Protein AF-A0A353XQU3-F1 (afdb_monomer_lite)

Structure (mmCIF, N/CA/C/O backbone):
data_AF-A0A353XQU3-F1
#
_entry.id   AF-A0A353XQU3-F1
#
loop_
_atom_site.group_PDB
_atom_site.id
_atom_site.type_symbol
_atom_site.label_atom_id
_atom_site.label_alt_id
_atom_site.label_comp_id
_atom_site.label_asym_id
_atom_site.label_entity_id
_atom_site.label_seq_id
_atom_site.pdbx_PDB_ins_code
_atom_site.Cartn_x
_atom_site.Cartn_y
_atom_site.Cartn_z
_atom_site.occupancy
_atom_site.B_iso_or_equiv
_atom_site.auth_seq_id
_atom_site.auth_comp_id
_atom_site.auth_asym_id
_atom_site.auth_atom_id
_atom_site.pdbx_PDB_model_num
ATOM 1 N N . MET A 1 1 ? 28.623 -12.467 -36.731 1.00 54.91 1 MET A N 1
ATOM 2 C CA . MET A 1 1 ? 27.530 -11.780 -36.018 1.00 54.91 1 MET A CA 1
ATOM 3 C C . MET A 1 1 ? 26.663 -12.858 -35.401 1.00 54.91 1 MET A C 1
ATOM 5 O O . MET A 1 1 ? 26.226 -13.740 -36.135 1.00 54.91 1 MET A O 1
ATOM 9 N N . ASN A 1 2 ? 26.542 -12.890 -34.075 1.00 75.75 2 ASN A N 1
ATOM 10 C CA . ASN A 1 2 ? 25.758 -13.908 -33.385 1.00 75.75 2 ASN A CA 1
ATOM 11 C C . ASN A 1 2 ? 24.267 -13.644 -33.656 1.00 75.75 2 ASN A C 1
ATOM 13 O O . ASN A 1 2 ? 23.799 -12.518 -33.496 1.00 75.75 2 ASN A O 1
ATOM 17 N N . ILE A 1 3 ? 23.521 -14.664 -34.091 1.00 68.44 3 ILE A N 1
ATOM 18 C CA . ILE A 1 3 ? 22.075 -14.548 -34.352 1.00 68.44 3 ILE A CA 1
ATOM 19 C C . ILE A 1 3 ? 21.351 -14.049 -33.098 1.00 68.44 3 ILE A C 1
ATOM 21 O O . ILE A 1 3 ? 20.413 -13.271 -33.215 1.00 68.44 3 ILE A O 1
ATOM 25 N N . LYS A 1 4 ? 21.834 -14.431 -31.909 1.00 65.12 4 LYS A N 1
ATOM 26 C CA . LYS A 1 4 ? 21.296 -13.981 -30.627 1.00 65.12 4 LYS A CA 1
ATOM 27 C C . LYS A 1 4 ? 21.519 -12.481 -30.398 1.00 65.12 4 LYS A C 1
ATOM 29 O O . LYS A 1 4 ? 20.548 -11.770 -30.213 1.00 65.12 4 LYS A O 1
ATOM 34 N N . GLU A 1 5 ? 22.748 -11.986 -30.557 1.00 63.88 5 GLU A N 1
ATOM 35 C CA . GLU A 1 5 ? 23.061 -10.544 -30.447 1.00 63.88 5 GLU A CA 1
ATOM 36 C C . GLU A 1 5 ? 22.276 -9.700 -31.458 1.00 63.88 5 GLU A C 1
ATOM 38 O O . GLU A 1 5 ? 21.848 -8.592 -31.159 1.00 63.88 5 GLU A O 1
ATOM 43 N N . THR A 1 6 ? 22.058 -10.238 -32.661 1.00 65.75 6 THR A N 1
ATOM 44 C CA . THR A 1 6 ? 21.275 -9.559 -33.703 1.00 65.75 6 THR A CA 1
ATOM 45 C C . THR A 1 6 ? 19.791 -9.502 -33.336 1.00 65.75 6 THR A C 1
ATOM 47 O O . THR A 1 6 ? 19.130 -8.510 -33.616 1.00 65.75 6 THR A O 1
ATOM 50 N N . LEU A 1 7 ? 19.262 -10.562 -32.718 1.00 63.44 7 LEU A N 1
ATOM 51 C CA . LEU A 1 7 ? 17.871 -10.643 -32.277 1.00 63.44 7 LEU A CA 1
ATOM 52 C C . LEU A 1 7 ? 17.615 -9.769 -31.042 1.00 63.44 7 LEU A C 1
ATOM 54 O O . LEU A 1 7 ? 16.582 -9.112 -30.983 1.00 63.44 7 LEU A O 1
ATOM 58 N N . ASP A 1 8 ? 18.551 -9.753 -30.094 1.00 64.69 8 ASP A N 1
ATOM 59 C CA . ASP A 1 8 ? 18.484 -8.951 -28.869 1.00 64.69 8 ASP A CA 1
ATOM 60 C C . ASP A 1 8 ? 18.564 -7.454 -29.228 1.00 64.69 8 ASP A C 1
ATOM 62 O O . ASP A 1 8 ? 17.654 -6.697 -28.907 1.00 64.69 8 ASP A O 1
ATOM 66 N N . SER A 1 9 ? 19.518 -7.055 -30.081 1.00 61.91 9 SER A N 1
ATOM 67 C CA . SER A 1 9 ? 19.598 -5.681 -30.611 1.00 61.91 9 SER A CA 1
ATOM 68 C C . SER A 1 9 ? 18.347 -5.264 -31.404 1.00 61.91 9 SER A C 1
ATOM 70 O O . SER A 1 9 ? 17.939 -4.103 -31.377 1.00 61.91 9 SER A O 1
ATOM 72 N N . PHE A 1 10 ? 17.693 -6.203 -32.097 1.00 62.28 10 PHE A N 1
ATOM 73 C CA . PHE A 1 10 ? 16.445 -5.933 -32.816 1.00 62.28 10 PHE A CA 1
ATOM 74 C C . PHE A 1 10 ? 15.238 -5.785 -31.875 1.00 62.28 10 PHE A C 1
ATOM 76 O O . PHE A 1 10 ? 14.353 -4.977 -32.145 1.00 62.28 10 PHE A O 1
ATOM 83 N N . LYS A 1 11 ? 15.189 -6.534 -30.766 1.00 61.00 11 LYS A N 1
ATOM 84 C CA . LYS A 1 11 ? 14.155 -6.393 -29.726 1.00 61.00 11 LYS A CA 1
ATOM 85 C C . LYS A 1 11 ? 14.302 -5.095 -28.945 1.00 61.00 11 LYS A C 1
ATOM 87 O O . LYS A 1 11 ? 13.297 -4.429 -28.701 1.00 61.00 11 LYS A O 1
ATOM 92 N N . GLU A 1 12 ? 15.536 -4.731 -28.617 1.00 59.62 12 GLU A N 1
ATOM 93 C CA . GLU A 1 12 ? 15.890 -3.459 -27.991 1.00 59.62 12 GLU A CA 1
ATOM 94 C C . GLU A 1 12 ? 15.450 -2.286 -28.883 1.00 59.62 12 GLU A C 1
ATOM 96 O O . GLU A 1 12 ? 14.684 -1.426 -28.451 1.00 59.62 12 GLU A O 1
ATOM 101 N N . ALA A 1 13 ? 15.790 -2.323 -30.179 1.00 59.66 13 ALA A N 1
ATOM 102 C CA . ALA A 1 13 ? 15.382 -1.307 -31.154 1.00 59.66 13 ALA A CA 1
ATOM 103 C C . ALA A 1 13 ? 13.856 -1.204 -31.366 1.00 59.66 13 ALA A C 1
ATOM 105 O O . ALA A 1 13 ? 13.363 -0.167 -31.811 1.00 59.66 13 ALA A O 1
ATOM 106 N N . LEU A 1 14 ? 13.104 -2.268 -31.067 1.00 64.25 14 LEU A N 1
ATOM 107 C CA . LEU A 1 14 ? 11.641 -2.303 -31.156 1.00 64.25 14 LEU A CA 1
ATOM 108 C C . LEU A 1 14 ? 10.935 -2.002 -29.820 1.00 64.25 14 LEU A C 1
ATOM 110 O O . LEU A 1 14 ? 9.704 -1.979 -29.785 1.00 64.25 14 LEU A O 1
ATOM 114 N N . GLY A 1 15 ? 11.683 -1.750 -28.739 1.00 64.62 15 GLY A N 1
ATOM 115 C CA . GLY A 1 15 ? 11.126 -1.394 -27.432 1.00 64.62 15 GLY A CA 1
ATOM 116 C C . GLY A 1 15 ? 10.407 -2.550 -26.734 1.00 64.62 15 GLY A C 1
ATOM 117 O O . GLY A 1 15 ? 9.370 -2.329 -26.104 1.00 64.62 15 GLY A O 1
ATOM 118 N N . PHE A 1 16 ? 10.918 -3.777 -26.884 1.00 76.56 16 PHE A N 1
ATOM 119 C CA . PHE A 1 16 ? 10.411 -4.982 -26.209 1.00 76.56 16 PHE A CA 1
ATOM 120 C C . PHE A 1 16 ? 11.201 -5.368 -24.953 1.00 76.56 16 PHE A C 1
ATOM 122 O O . PHE A 1 16 ? 10.852 -6.349 -24.300 1.00 76.56 16 PHE A O 1
ATOM 129 N N . GLU A 1 17 ? 12.256 -4.628 -24.617 1.00 82.94 17 GLU A N 1
ATOM 130 C CA . GLU A 1 17 ? 13.057 -4.855 -23.412 1.00 82.94 17 GLU A CA 1
ATOM 131 C C . GLU A 1 17 ? 12.780 -3.783 -22.356 1.00 82.94 17 GLU A C 1
ATOM 133 O O . GLU A 1 17 ? 12.430 -2.646 -22.687 1.00 82.94 17 GLU A O 1
ATOM 138 N N . ALA A 1 18 ? 12.921 -4.165 -21.084 1.00 86.50 18 ALA A N 1
ATOM 139 C CA . ALA A 1 18 ? 12.856 -3.228 -19.970 1.00 86.50 18 ALA A CA 1
ATOM 140 C C . ALA A 1 18 ? 13.903 -2.119 -20.159 1.00 86.50 18 ALA A C 1
ATOM 142 O O . ALA A 1 18 ? 15.026 -2.379 -20.592 1.00 86.50 18 ALA A O 1
ATOM 143 N N . GLN A 1 19 ? 13.524 -0.888 -19.839 1.00 90.94 19 GLN A N 1
ATOM 144 C CA . GLN A 1 19 ? 14.319 0.302 -20.118 1.00 90.94 19 GLN A CA 1
ATOM 145 C C . GLN A 1 19 ? 15.187 0.625 -18.906 1.00 90.94 19 GLN A C 1
ATOM 147 O O . GLN A 1 19 ? 14.654 0.845 -17.821 1.00 90.94 19 GLN A O 1
ATOM 152 N N . GLU A 1 20 ? 16.503 0.669 -19.089 1.00 92.31 20 GLU A N 1
ATOM 153 C CA . GLU A 1 20 ? 17.428 1.165 -18.068 1.00 92.31 20 GLU A CA 1
ATOM 154 C C . GLU A 1 20 ? 17.335 2.697 -17.977 1.00 92.31 20 GLU A C 1
ATOM 156 O O . GLU A 1 20 ? 17.363 3.395 -18.994 1.00 92.31 20 GLU A O 1
ATOM 161 N N . THR A 1 21 ? 17.194 3.221 -16.763 1.00 90.56 21 THR A N 1
ATOM 162 C CA . THR A 1 21 ? 17.203 4.655 -16.462 1.00 90.56 21 THR A CA 1
ATOM 163 C C . THR A 1 21 ? 18.633 5.149 -16.229 1.00 90.56 21 THR A C 1
ATOM 165 O O . THR A 1 21 ? 19.568 4.360 -16.083 1.00 90.56 21 THR A O 1
ATOM 168 N N . GLU A 1 22 ? 18.823 6.470 -16.146 1.00 85.69 22 GLU A N 1
ATOM 169 C CA . GLU A 1 22 ? 20.135 7.073 -15.855 1.00 85.69 22 GLU A CA 1
ATOM 170 C C . GLU A 1 22 ? 20.733 6.603 -14.514 1.00 85.69 22 GLU A C 1
ATOM 172 O O . GLU A 1 22 ? 21.954 6.544 -14.369 1.00 85.69 22 GLU A O 1
ATOM 177 N N . ASP A 1 23 ? 19.880 6.199 -13.567 1.00 86.88 23 ASP A N 1
ATOM 178 C CA . ASP A 1 23 ? 20.264 5.721 -12.236 1.00 86.88 23 ASP A CA 1
ATOM 179 C C . ASP A 1 23 ? 20.583 4.210 -12.193 1.00 86.88 23 ASP A C 1
ATOM 181 O O . ASP A 1 23 ? 20.844 3.653 -11.122 1.00 86.88 23 ASP A O 1
ATOM 185 N N . GLY A 1 24 ? 20.565 3.521 -13.342 1.00 91.19 24 GLY A N 1
ATOM 186 C CA . GLY A 1 24 ? 20.853 2.083 -13.437 1.00 91.19 24 GLY A CA 1
ATOM 187 C C . GLY A 1 24 ? 19.754 1.188 -12.851 1.00 91.19 24 GLY A C 1
ATOM 188 O O . GLY A 1 24 ? 20.009 0.036 -12.485 1.00 91.19 24 GLY A O 1
ATOM 189 N N . VAL A 1 25 ? 18.535 1.719 -12.727 1.00 95.06 25 VAL A N 1
ATOM 190 C CA . VAL A 1 25 ? 17.318 0.954 -12.423 1.00 95.06 25 VAL A CA 1
ATOM 191 C C . VAL A 1 25 ? 16.508 0.765 -13.700 1.00 95.06 25 VAL A C 1
ATOM 193 O O . VAL A 1 25 ? 16.768 1.414 -14.706 1.00 95.06 25 VAL A O 1
ATOM 196 N N . TYR A 1 26 ? 15.553 -0.155 -13.696 1.00 96.25 26 TYR A N 1
ATOM 197 C CA . TYR A 1 26 ? 14.834 -0.555 -14.897 1.00 96.25 26 TYR A CA 1
ATOM 198 C C . TYR A 1 26 ? 13.335 -0.353 -14.726 1.00 96.25 26 TYR A C 1
ATOM 200 O O . TYR A 1 26 ? 12.760 -0.840 -13.757 1.00 96.25 26 TYR A O 1
ATOM 208 N N . ILE A 1 27 ? 12.702 0.283 -15.707 1.00 95.19 27 ILE A N 1
ATOM 209 C CA . ILE A 1 27 ? 11.242 0.380 -15.833 1.00 95.19 27 ILE A CA 1
ATOM 210 C C . ILE A 1 27 ? 10.744 -0.554 -16.949 1.00 95.19 27 ILE A C 1
ATOM 212 O O . ILE A 1 27 ? 11.539 -0.971 -17.802 1.00 95.19 27 ILE A O 1
ATOM 216 N N . PRO A 1 28 ? 9.439 -0.872 -17.011 1.00 95.06 28 PRO A N 1
ATOM 217 C CA . PRO A 1 28 ? 8.902 -1.713 -18.074 1.00 95.06 28 PRO A CA 1
ATOM 218 C C . PRO A 1 28 ? 9.141 -1.137 -19.476 1.00 95.06 28 PRO A C 1
ATOM 220 O O . PRO A 1 28 ? 9.222 0.076 -19.685 1.00 95.06 28 PRO A O 1
ATOM 223 N N . ALA A 1 29 ? 9.200 -2.014 -20.473 1.00 92.62 29 ALA A N 1
ATOM 224 C CA . ALA A 1 29 ? 9.244 -1.660 -21.884 1.00 92.62 29 ALA A CA 1
ATOM 225 C C . ALA A 1 29 ? 8.007 -0.837 -22.287 1.00 92.62 29 ALA A C 1
ATOM 227 O O . ALA A 1 29 ? 6.893 -1.144 -21.862 1.00 92.62 29 ALA A O 1
ATOM 228 N N . GLN A 1 30 ? 8.146 0.146 -23.186 1.00 85.62 30 GLN A N 1
ATOM 229 C CA . GLN A 1 30 ? 6.996 0.948 -23.647 1.00 85.62 30 GLN A CA 1
ATOM 230 C C . GLN A 1 30 ? 5.859 0.094 -24.231 1.00 85.62 30 GLN A C 1
ATOM 232 O O . GLN A 1 30 ? 4.682 0.435 -24.110 1.00 85.62 30 GLN A O 1
ATOM 237 N N . THR A 1 31 ? 6.199 -1.018 -24.884 1.00 85.44 31 THR A N 1
ATOM 238 C CA . THR A 1 31 ? 5.212 -1.961 -25.426 1.00 85.44 31 THR A CA 1
ATOM 239 C C . THR A 1 31 ? 4.447 -2.697 -24.325 1.00 85.44 31 THR A C 1
ATOM 241 O O . THR A 1 31 ? 3.240 -2.889 -24.464 1.00 85.44 31 THR A O 1
ATOM 244 N N . ALA A 1 32 ? 5.113 -3.042 -23.220 1.00 87.50 32 ALA A N 1
ATOM 245 C CA . ALA A 1 32 ? 4.484 -3.621 -22.039 1.00 87.50 32 ALA A CA 1
ATOM 246 C C . ALA A 1 32 ? 3.592 -2.597 -21.322 1.00 87.50 32 ALA A C 1
ATOM 248 O O . ALA A 1 32 ? 2.458 -2.920 -20.973 1.00 87.50 32 ALA A O 1
ATOM 249 N N . LEU A 1 33 ? 4.057 -1.349 -21.185 1.00 86.69 33 LEU A N 1
ATOM 250 C CA . LEU A 1 33 ? 3.291 -0.262 -20.562 1.00 86.69 33 LEU A CA 1
ATOM 251 C C . LEU A 1 33 ? 1.957 -0.015 -21.269 1.00 86.69 33 LEU A C 1
ATOM 253 O O . LEU A 1 33 ? 0.930 0.062 -20.611 1.00 86.69 33 LEU A O 1
ATOM 257 N N . LYS A 1 34 ? 1.928 -0.007 -22.607 1.00 82.19 34 LYS A N 1
ATOM 258 C CA . LYS A 1 34 ? 0.673 0.167 -23.367 1.00 82.19 34 LYS A CA 1
ATOM 259 C C . LYS A 1 34 ? -0.399 -0.885 -23.067 1.00 82.19 34 LYS A C 1
ATOM 261 O O . LYS A 1 34 ? -1.569 -0.640 -23.346 1.00 82.19 34 LYS A O 1
ATOM 266 N N . LEU A 1 35 ? -0.004 -2.058 -22.574 1.00 79.75 35 LEU A N 1
ATOM 267 C CA . LEU A 1 35 ? -0.920 -3.142 -22.220 1.00 79.75 35 LEU A CA 1
ATOM 268 C C . LEU A 1 35 ? -1.243 -3.159 -20.724 1.00 79.75 35 LEU A C 1
ATOM 270 O O . LEU A 1 35 ? -2.380 -3.444 -20.360 1.00 79.75 35 LEU A O 1
ATOM 274 N N . ALA A 1 36 ? -0.251 -2.884 -19.877 1.00 81.88 36 ALA A N 1
ATOM 275 C CA . ALA A 1 36 ? -0.360 -3.023 -18.427 1.00 81.88 36 ALA A CA 1
ATOM 276 C C . ALA A 1 36 ? -0.784 -1.729 -17.708 1.00 81.88 36 ALA A C 1
ATOM 278 O O . ALA A 1 36 ? -1.366 -1.803 -16.634 1.00 81.88 36 ALA A O 1
ATOM 279 N N . ALA A 1 37 ? -0.525 -0.564 -18.303 1.00 86.06 37 ALA A N 1
ATOM 280 C CA . ALA A 1 37 ? -0.751 0.755 -17.722 1.00 86.06 37 ALA A CA 1
ATOM 281 C C . ALA A 1 37 ? -1.480 1.676 -18.722 1.00 86.06 37 ALA A C 1
ATOM 283 O O . ALA A 1 37 ? -0.858 2.522 -19.369 1.00 86.06 37 ALA A O 1
ATOM 284 N N . PRO A 1 38 ? -2.798 1.492 -18.924 1.00 86.94 38 PRO A N 1
ATOM 285 C CA . PRO A 1 38 ? -3.573 2.370 -19.792 1.00 86.94 38 PRO A CA 1
ATOM 286 C C . PRO A 1 38 ? -3.658 3.795 -19.220 1.00 86.94 38 PRO A C 1
ATOM 288 O O . PRO A 1 38 ? -3.791 3.986 -18.015 1.00 86.94 38 PRO A O 1
ATOM 291 N N . GLU A 1 39 ? -3.682 4.800 -20.100 1.00 90.56 39 GLU A N 1
ATOM 292 C CA . GLU A 1 39 ? -3.756 6.227 -19.720 1.00 90.56 39 GLU A CA 1
ATOM 293 C C . GLU A 1 39 ? -5.068 6.624 -19.017 1.00 90.56 39 GLU A C 1
ATOM 295 O O . GLU A 1 39 ? -5.153 7.696 -18.419 1.00 90.56 39 GLU A O 1
ATOM 300 N N . LYS A 1 40 ? -6.094 5.764 -19.086 1.00 93.75 40 LYS A N 1
ATOM 301 C CA . LYS A 1 40 ? -7.375 5.911 -18.387 1.00 93.75 40 LYS A CA 1
ATOM 302 C C . LYS A 1 40 ? -7.759 4.622 -17.691 1.00 93.75 40 LYS A C 1
ATOM 304 O O . LYS A 1 40 ? -7.564 3.536 -18.241 1.00 93.75 40 LYS A O 1
ATOM 309 N N . THR A 1 41 ? -8.368 4.754 -16.520 1.00 95.81 41 THR A N 1
ATOM 310 C CA . THR A 1 41 ? -8.934 3.611 -15.811 1.00 95.81 41 THR A CA 1
ATOM 311 C C . THR A 1 41 ? -10.324 3.268 -16.346 1.00 95.81 41 THR A C 1
ATOM 313 O O . THR A 1 41 ? -10.914 3.990 -17.153 1.00 95.81 41 THR A O 1
ATOM 316 N N . ASN A 1 42 ? -10.858 2.138 -15.892 1.00 94.44 42 ASN A N 1
ATOM 317 C CA . ASN A 1 42 ? -12.257 1.765 -16.073 1.00 94.44 42 ASN A CA 1
ATOM 318 C C . ASN A 1 42 ? -13.133 2.193 -14.883 1.00 94.44 42 ASN A C 1
ATOM 320 O O . ASN A 1 42 ? -14.201 1.610 -14.697 1.00 94.44 42 ASN A O 1
ATOM 324 N N . TYR A 1 43 ? -12.685 3.159 -14.073 1.00 96.56 43 TYR A N 1
ATOM 325 C CA . TYR A 1 43 ? -13.488 3.716 -12.991 1.00 96.56 43 TYR A CA 1
ATOM 326 C C . TYR A 1 43 ? -14.798 4.275 -13.558 1.00 96.56 43 TYR A C 1
ATOM 328 O O . TYR A 1 43 ? -14.805 5.123 -14.450 1.00 96.56 43 TYR A O 1
ATOM 336 N N . ASP A 1 44 ? -15.913 3.757 -13.058 1.00 94.12 44 ASP A N 1
ATOM 337 C CA . ASP A 1 44 ? -17.250 4.006 -13.598 1.00 94.12 44 ASP A CA 1
ATOM 338 C C . ASP A 1 44 ? -17.983 5.157 -12.899 1.00 94.12 44 ASP A C 1
ATOM 340 O O . ASP A 1 44 ? -19.139 5.439 -13.208 1.00 94.12 44 ASP A O 1
ATOM 344 N N . ASP A 1 45 ? -17.300 5.820 -11.966 1.00 93.44 45 ASP A N 1
ATOM 345 C CA . ASP A 1 45 ? -17.858 6.854 -11.107 1.00 93.44 45 ASP A CA 1
ATOM 346 C C . ASP A 1 45 ? -19.118 6.400 -10.355 1.00 93.44 45 ASP A C 1
ATOM 348 O O . ASP A 1 45 ? -20.039 7.189 -10.154 1.00 93.44 45 ASP A O 1
ATOM 352 N N . THR A 1 46 ? -19.146 5.138 -9.900 1.00 93.44 46 THR A N 1
ATOM 353 C CA . THR A 1 46 ? -20.243 4.569 -9.101 1.00 93.44 46 THR A CA 1
ATOM 354 C C . THR A 1 46 ? -20.711 5.526 -8.002 1.00 93.44 46 THR A C 1
ATOM 356 O O . THR A 1 46 ? -19.910 6.039 -7.214 1.00 93.44 46 THR A O 1
ATOM 359 N N . ASP A 1 47 ? -22.024 5.732 -7.924 1.00 94.25 47 ASP A N 1
ATOM 360 C CA . ASP A 1 47 ? -22.682 6.421 -6.819 1.00 94.25 47 ASP A CA 1
ATOM 361 C C . ASP A 1 47 ? -23.232 5.405 -5.815 1.00 94.25 47 ASP A C 1
ATOM 363 O O . ASP A 1 47 ? -23.844 4.401 -6.181 1.00 94.25 47 ASP A O 1
ATOM 367 N N . TYR A 1 48 ? -23.039 5.687 -4.530 1.00 96.06 48 TYR A N 1
ATOM 368 C CA . TYR A 1 48 ? -23.578 4.878 -3.444 1.00 96.06 48 TYR A CA 1
ATOM 369 C C . TYR A 1 48 ? -24.833 5.561 -2.901 1.00 96.06 48 TYR A C 1
ATOM 371 O O . TYR A 1 48 ? -24.745 6.659 -2.362 1.00 96.06 48 TYR A O 1
ATOM 379 N N . GLU A 1 49 ? -26.004 4.926 -3.037 1.00 96.06 49 GLU A N 1
ATOM 380 C CA . GLU A 1 49 ? -27.294 5.512 -2.617 1.00 96.06 49 GLU A CA 1
ATOM 381 C C . GLU A 1 49 ? -27.337 5.844 -1.118 1.00 96.06 49 GLU A C 1
ATOM 383 O O . GLU A 1 49 ? -27.956 6.824 -0.702 1.00 96.06 49 GLU A O 1
ATOM 388 N N . THR A 1 50 ? -26.657 5.034 -0.305 1.00 96.50 50 THR A N 1
ATOM 389 C CA . THR A 1 50 ? -26.562 5.200 1.148 1.00 96.50 50 THR A CA 1
ATOM 390 C C . THR A 1 50 ? -25.099 5.145 1.595 1.00 96.50 50 THR A C 1
ATOM 392 O O . THR A 1 50 ? -24.659 4.106 2.099 1.00 96.50 50 THR A O 1
ATOM 395 N N . PRO A 1 51 ? -24.316 6.225 1.407 1.00 97.50 51 PRO A N 1
ATOM 396 C CA . PRO A 1 51 ? -22.942 6.280 1.888 1.00 97.50 51 PRO A CA 1
ATOM 397 C C . PRO A 1 51 ? -22.906 6.161 3.411 1.00 97.50 51 PRO A C 1
ATOM 399 O O . PRO A 1 51 ? -23.799 6.660 4.105 1.00 97.50 51 PRO A O 1
ATOM 402 N N . TYR A 1 52 ? -21.860 5.536 3.935 1.00 98.06 52 TYR A N 1
ATOM 403 C CA . TYR A 1 52 ? -21.600 5.456 5.363 1.00 98.06 52 TYR A CA 1
ATOM 404 C C . TYR A 1 52 ? -21.517 6.861 5.981 1.00 98.06 52 TYR A C 1
ATOM 406 O O . TYR A 1 52 ? -20.940 7.775 5.400 1.00 98.06 52 TYR A O 1
ATOM 414 N N . GLN A 1 53 ? -22.150 7.038 7.144 1.00 97.75 53 GLN A N 1
ATOM 415 C CA . GLN A 1 53 ? -22.232 8.323 7.860 1.00 97.75 53 GLN A CA 1
ATOM 416 C C . GLN A 1 53 ? -21.559 8.278 9.240 1.00 97.75 53 GLN A C 1
ATOM 418 O O . GLN A 1 53 ? -21.718 9.210 10.026 1.00 97.75 53 GLN A O 1
ATOM 423 N N . GLY A 1 54 ? -20.893 7.171 9.581 1.00 97.44 54 GLY A N 1
ATOM 424 C CA . GLY A 1 54 ? -20.144 7.078 10.831 1.00 97.44 54 GLY A CA 1
ATOM 425 C C . GLY A 1 54 ? -18.733 7.644 10.693 1.00 97.44 54 GLY A C 1
ATOM 426 O O . GLY A 1 54 ? -18.417 8.350 9.739 1.00 97.44 54 GLY A O 1
ATOM 427 N N . ASP A 1 55 ? -17.889 7.333 11.666 1.00 96.88 55 ASP A N 1
ATOM 428 C CA . ASP A 1 55 ? -16.545 7.891 11.834 1.00 96.88 55 ASP A CA 1
ATOM 429 C C . ASP A 1 55 ? -15.414 6.902 11.524 1.00 96.88 55 ASP A C 1
ATOM 431 O O . ASP A 1 55 ? -14.248 7.304 11.490 1.00 96.88 55 ASP A O 1
ATOM 435 N N . LYS A 1 56 ? -15.743 5.636 11.236 1.00 98.38 56 LYS A N 1
ATOM 436 C CA . LYS A 1 56 ? -14.746 4.640 10.844 1.00 98.38 56 LYS A CA 1
ATOM 437 C C . LYS A 1 56 ? -14.053 4.984 9.525 1.00 98.38 56 LYS A C 1
ATOM 439 O O . LYS A 1 56 ? -14.662 5.474 8.574 1.00 98.38 56 LYS A O 1
ATOM 444 N N . LYS A 1 57 ? -12.774 4.633 9.456 1.00 98.69 57 LYS A N 1
ATOM 445 C CA . LYS A 1 57 ? -11.859 4.867 8.337 1.00 98.69 57 LYS A CA 1
ATOM 446 C C . LYS A 1 57 ? -11.318 3.567 7.755 1.00 98.69 57 LYS A C 1
ATOM 448 O O . LYS A 1 57 ? -11.515 2.481 8.304 1.00 98.69 57 LYS A O 1
ATOM 453 N N . ILE A 1 58 ? -10.574 3.696 6.663 1.00 98.88 58 ILE A N 1
ATOM 454 C CA . ILE A 1 58 ? -9.759 2.622 6.094 1.00 98.88 58 ILE A CA 1
ATOM 455 C C . ILE A 1 58 ? -8.284 2.923 6.345 1.00 98.88 58 ILE A C 1
ATOM 457 O O . ILE A 1 58 ? -7.814 4.036 6.103 1.00 98.88 58 ILE A O 1
ATOM 461 N N . LEU A 1 59 ? -7.562 1.916 6.827 1.00 98.81 59 LEU A N 1
ATOM 462 C CA . LEU A 1 59 ? -6.119 1.948 7.017 1.00 98.81 59 LEU A CA 1
ATOM 463 C C . LEU A 1 59 ? -5.454 1.382 5.759 1.00 98.81 59 LEU A C 1
ATOM 465 O O . LEU A 1 59 ? -5.476 0.174 5.541 1.00 98.81 59 LEU A O 1
ATOM 469 N N . MET A 1 60 ? -4.884 2.238 4.912 1.00 98.94 60 MET A N 1
ATOM 470 C CA . MET A 1 60 ? -4.175 1.803 3.708 1.00 98.94 60 MET A CA 1
ATOM 471 C C . MET A 1 60 ? -2.686 1.599 4.004 1.00 98.94 60 MET A C 1
ATOM 473 O O . MET A 1 60 ? -1.988 2.563 4.308 1.00 98.94 60 MET A O 1
ATOM 477 N N . VAL A 1 61 ? -2.198 0.362 3.898 1.00 98.94 61 VAL A N 1
ATOM 478 C CA . VAL A 1 61 ? -0.784 0.002 4.079 1.00 98.94 61 VAL A CA 1
ATOM 479 C C . VAL A 1 61 ? -0.082 0.003 2.731 1.00 98.94 61 VAL A C 1
ATOM 481 O O . VAL A 1 61 ? -0.367 -0.833 1.884 1.00 98.94 61 VAL A O 1
ATOM 484 N N . CYS A 1 62 ? 0.869 0.907 2.554 1.00 98.88 62 CYS A N 1
ATOM 485 C CA . CYS A 1 62 ? 1.645 1.054 1.333 1.00 98.88 62 CYS A CA 1
ATOM 486 C C . CYS A 1 62 ? 3.101 0.627 1.543 1.00 98.88 62 CYS A C 1
ATOM 488 O O . CYS A 1 62 ? 3.641 0.704 2.649 1.00 98.88 62 CYS A O 1
ATOM 490 N N . THR A 1 63 ? 3.782 0.271 0.453 1.00 98.56 63 THR A N 1
ATOM 491 C CA . THR A 1 63 ? 5.248 0.185 0.478 1.00 98.56 63 THR A CA 1
ATOM 492 C C . THR A 1 63 ? 5.912 1.569 0.487 1.00 98.56 63 THR A C 1
ATOM 494 O O . THR A 1 63 ? 5.420 2.525 -0.125 1.00 98.56 63 THR A O 1
ATOM 497 N N . GLN A 1 64 ? 7.055 1.649 1.163 1.00 98.44 64 GLN A N 1
ATOM 498 C CA . GLN A 1 64 ? 8.006 2.769 1.138 1.00 98.44 64 GLN A CA 1
ATOM 499 C C . GLN A 1 64 ? 9.303 2.412 0.387 1.00 98.44 64 GLN A C 1
ATOM 501 O O . GLN A 1 64 ? 10.227 3.223 0.320 1.00 98.44 64 GLN A O 1
ATOM 506 N N . GLU A 1 65 ? 9.366 1.209 -0.187 1.00 97.75 65 GLU A N 1
ATOM 507 C CA . GLU A 1 65 ? 10.505 0.681 -0.934 1.00 97.75 65 GLU A CA 1
ATOM 508 C C . GLU A 1 65 ? 10.208 0.682 -2.439 1.00 97.75 65 GLU A C 1
ATOM 510 O O . GLU A 1 65 ? 9.074 0.451 -2.862 1.00 97.75 65 GLU A O 1
ATOM 515 N N . GLN A 1 66 ? 11.233 0.951 -3.251 1.00 94.19 66 GLN A N 1
ATOM 516 C CA . GLN A 1 66 ? 11.073 1.197 -4.692 1.00 94.19 66 GLN A CA 1
ATOM 517 C C . GLN A 1 66 ? 11.855 0.214 -5.574 1.00 94.19 66 GLN A C 1
ATOM 519 O O . GLN A 1 66 ? 11.429 -0.092 -6.679 1.00 94.19 66 GLN A O 1
ATOM 524 N N . TYR A 1 67 ? 13.001 -0.300 -5.118 1.00 96.88 67 TYR A N 1
ATOM 525 C CA . TYR A 1 67 ? 13.937 -1.011 -5.995 1.00 96.88 67 TYR A CA 1
ATOM 526 C C . TYR A 1 67 ? 14.004 -2.507 -5.696 1.00 96.88 67 TYR A C 1
ATOM 528 O O . TYR A 1 67 ? 14.702 -2.943 -4.779 1.00 96.88 67 TYR A O 1
ATOM 536 N N . MET A 1 68 ? 13.332 -3.308 -6.520 1.00 97.12 68 MET A N 1
ATOM 537 C CA . MET A 1 68 ? 13.355 -4.765 -6.411 1.00 97.12 68 MET A CA 1
ATOM 538 C C . MET A 1 68 ? 14.562 -5.345 -7.142 1.00 97.12 68 MET A C 1
ATOM 540 O O . MET A 1 68 ? 14.702 -5.192 -8.352 1.00 97.12 68 MET A O 1
ATOM 544 N N . THR A 1 69 ? 15.446 -6.030 -6.417 1.00 96.75 69 THR A N 1
ATOM 545 C CA . THR A 1 69 ? 16.595 -6.707 -7.036 1.00 96.75 69 THR A CA 1
ATOM 546 C C . THR A 1 69 ? 16.155 -8.050 -7.616 1.00 96.75 69 THR A C 1
ATOM 548 O O . THR A 1 69 ? 15.729 -8.935 -6.877 1.00 96.75 69 THR A O 1
ATOM 551 N N . MET A 1 70 ? 16.275 -8.198 -8.933 1.00 95.75 70 MET A N 1
ATOM 552 C CA . MET A 1 70 ? 15.975 -9.427 -9.666 1.00 95.75 70 MET A CA 1
ATOM 553 C C . MET A 1 70 ? 17.090 -10.468 -9.491 1.00 95.75 70 MET A C 1
ATOM 555 O O . MET A 1 70 ? 18.216 -10.136 -9.118 1.00 95.75 70 MET A O 1
ATOM 559 N N . GLU A 1 71 ? 16.820 -11.731 -9.838 1.00 93.81 71 GLU A N 1
ATOM 560 C CA . GLU A 1 71 ? 17.798 -12.833 -9.734 1.00 93.81 71 GLU A CA 1
ATOM 561 C C . GLU A 1 71 ? 19.091 -12.564 -10.528 1.00 93.81 71 GLU A C 1
ATOM 563 O O . GLU A 1 71 ? 20.184 -12.951 -10.118 1.00 93.81 71 GLU A O 1
ATOM 568 N N . ASN A 1 72 ? 18.987 -11.842 -11.645 1.00 94.06 72 ASN A N 1
ATOM 569 C CA . ASN A 1 72 ? 20.125 -11.455 -12.479 1.00 94.06 72 ASN A CA 1
ATOM 570 C C . ASN A 1 72 ? 20.908 -10.226 -11.957 1.00 94.06 72 ASN A C 1
ATOM 572 O O . ASN A 1 72 ? 21.851 -9.786 -12.614 1.00 94.06 72 ASN A O 1
ATOM 576 N N . GLY A 1 73 ? 20.516 -9.660 -10.810 1.00 95.88 73 GLY A N 1
ATOM 577 C CA . GLY A 1 73 ? 21.139 -8.495 -10.180 1.00 95.88 73 GLY A CA 1
ATOM 578 C C . GLY A 1 73 ? 20.650 -7.129 -10.675 1.00 95.88 73 GLY A C 1
ATOM 579 O O . GLY A 1 73 ? 21.041 -6.115 -10.093 1.00 95.88 73 GLY A O 1
ATOM 580 N N . LYS A 1 74 ? 19.798 -7.064 -11.707 1.00 96.12 74 LYS A N 1
ATOM 581 C CA . LYS A 1 74 ? 19.154 -5.813 -12.139 1.00 96.12 74 LYS A CA 1
ATOM 582 C C . LYS A 1 74 ? 18.140 -5.348 -11.098 1.00 96.12 74 LYS A C 1
ATOM 584 O O . LYS A 1 74 ? 17.561 -6.158 -10.379 1.00 96.12 74 LYS A O 1
ATOM 589 N N . LYS A 1 75 ? 17.905 -4.038 -11.033 1.00 97.25 75 LYS A N 1
ATOM 590 C CA . LYS A 1 75 ? 16.931 -3.434 -10.118 1.00 97.25 75 LYS A CA 1
ATOM 591 C C . LYS A 1 75 ? 15.707 -2.967 -10.885 1.00 97.25 75 LYS A C 1
ATOM 593 O O . LYS A 1 75 ? 15.832 -2.092 -11.733 1.00 97.25 75 LYS A O 1
ATOM 598 N N . PHE A 1 76 ? 14.551 -3.537 -10.588 1.00 97.81 76 PHE A N 1
ATOM 599 C CA . PHE A 1 76 ? 13.265 -3.078 -11.092 1.00 97.81 76 PHE A CA 1
ATOM 600 C C . PHE A 1 76 ? 12.775 -1.881 -10.268 1.00 97.81 76 PHE A C 1
ATOM 602 O O . PHE A 1 76 ? 12.721 -1.964 -9.040 1.00 97.81 76 PHE A O 1
ATOM 609 N N . ASP A 1 77 ? 12.466 -0.776 -10.944 1.00 97.62 77 ASP A N 1
ATOM 610 C CA . ASP A 1 77 ? 11.877 0.436 -10.373 1.00 97.62 77 ASP A CA 1
ATOM 611 C C . ASP A 1 77 ? 10.359 0.250 -10.247 1.00 97.62 77 ASP A C 1
ATOM 613 O O . ASP A 1 77 ? 9.614 0.369 -11.222 1.00 97.62 77 ASP A O 1
ATOM 617 N N . THR A 1 78 ? 9.923 -0.118 -9.046 1.00 98.00 78 THR A N 1
ATOM 618 C CA . THR A 1 78 ? 8.543 -0.470 -8.698 1.00 98.00 78 THR A CA 1
ATOM 619 C C . THR A 1 78 ? 8.024 0.409 -7.551 1.00 98.00 78 THR A C 1
ATOM 621 O O . THR A 1 78 ? 8.514 1.502 -7.302 1.00 98.00 78 THR A O 1
ATOM 624 N N . GLY A 1 79 ? 6.984 -0.031 -6.859 1.00 98.50 79 GLY A N 1
ATOM 625 C CA . GLY A 1 79 ? 6.300 0.665 -5.788 1.00 98.50 79 GLY A CA 1
ATOM 626 C C . GLY A 1 79 ? 4.903 0.082 -5.643 1.00 98.50 79 GLY A C 1
ATOM 627 O O . GLY A 1 79 ? 4.652 -1.069 -5.999 1.00 98.50 79 GLY A O 1
ATOM 628 N N . ASN A 1 80 ? 3.987 0.896 -5.138 1.00 98.75 80 ASN A N 1
ATOM 629 C CA . ASN A 1 80 ? 2.565 0.598 -5.180 1.00 98.75 80 ASN A CA 1
ATOM 630 C C . ASN A 1 80 ? 2.014 0.924 -6.581 1.00 98.75 80 ASN A C 1
ATOM 632 O O . ASN A 1 80 ? 2.346 1.977 -7.143 1.00 98.75 80 ASN A O 1
ATOM 636 N N . HIS A 1 81 ? 1.145 0.070 -7.124 1.00 98.50 81 HIS A N 1
ATOM 637 C CA . HIS A 1 81 ? 0.532 0.314 -8.432 1.00 98.50 81 HIS A CA 1
ATOM 638 C C . HIS A 1 81 ? -0.558 1.404 -8.324 1.00 98.50 81 HIS A C 1
ATOM 640 O O . HIS A 1 81 ? -1.537 1.224 -7.592 1.00 98.50 81 HIS A O 1
ATOM 646 N N . PRO A 1 82 ? -0.462 2.537 -9.048 1.00 98.25 82 PRO A N 1
ATOM 647 C CA . PRO A 1 82 ? -1.313 3.708 -8.814 1.00 98.25 82 PRO A CA 1
ATOM 648 C C . PRO A 1 82 ? -2.802 3.440 -9.054 1.00 98.25 82 PRO A C 1
ATOM 650 O O . PRO A 1 82 ? -3.637 3.913 -8.289 1.00 98.25 82 PRO A O 1
ATOM 653 N N . VAL A 1 83 ? -3.167 2.647 -10.065 1.00 98.06 83 VAL A N 1
ATOM 654 C CA . VAL A 1 83 ? -4.581 2.297 -10.306 1.00 98.06 83 VAL A CA 1
ATOM 655 C C . VAL A 1 83 ? -5.133 1.438 -9.168 1.00 98.06 83 VAL A C 1
ATOM 657 O O . VAL A 1 83 ? -6.265 1.646 -8.734 1.00 98.06 83 VAL A O 1
ATOM 660 N N . GLU A 1 84 ? -4.324 0.513 -8.647 1.00 98.38 84 GLU A N 1
ATOM 661 C CA . GLU A 1 84 ? -4.728 -0.356 -7.538 1.00 98.38 84 GLU A CA 1
ATOM 662 C C . GLU A 1 84 ? -4.836 0.417 -6.226 1.00 98.38 84 GLU A C 1
ATOM 664 O O . GLU A 1 84 ? -5.632 0.047 -5.377 1.00 98.38 84 GLU A O 1
ATOM 669 N N . MET A 1 85 ? -4.101 1.519 -6.066 1.00 98.38 85 MET A N 1
ATOM 670 C CA . MET A 1 85 ? -4.288 2.434 -4.942 1.00 98.38 85 MET A CA 1
ATOM 671 C C . MET A 1 85 ? -5.531 3.305 -5.118 1.00 98.38 85 MET A C 1
ATOM 673 O O . MET A 1 85 ? -6.416 3.335 -4.265 1.00 98.38 85 MET A O 1
ATOM 677 N N . PHE A 1 86 ? -5.576 4.068 -6.211 1.00 98.50 86 PHE A N 1
ATOM 678 C CA . PHE A 1 86 ? -6.433 5.244 -6.306 1.00 98.50 86 PHE A CA 1
ATOM 679 C C . PHE A 1 86 ? -7.850 4.928 -6.769 1.00 98.50 86 PHE A C 1
ATOM 681 O O . PHE A 1 86 ? -8.769 5.642 -6.373 1.00 98.50 86 PHE A O 1
ATOM 688 N N . VAL A 1 87 ? -8.071 3.855 -7.535 1.00 98.31 87 VAL A N 1
ATOM 689 C CA . VAL A 1 87 ? -9.438 3.458 -7.906 1.00 98.31 87 VAL A CA 1
ATOM 690 C C . VAL A 1 87 ? -10.215 2.945 -6.685 1.00 98.31 87 VAL A C 1
ATOM 692 O O . VAL A 1 87 ? -11.291 3.484 -6.419 1.00 98.31 87 VAL A O 1
ATOM 695 N N . PRO A 1 88 ? -9.694 2.012 -5.859 1.00 98.44 88 PRO A N 1
ATOM 696 C CA . PRO A 1 88 ? -10.344 1.665 -4.593 1.00 98.44 88 PRO A CA 1
ATOM 697 C C . PRO A 1 88 ? -10.522 2.869 -3.663 1.00 98.44 88 PRO A C 1
ATOM 699 O O . PRO A 1 88 ? -11.595 3.044 -3.090 1.00 98.44 88 PRO A O 1
ATOM 702 N N . LEU A 1 89 ? -9.520 3.753 -3.574 1.00 98.31 89 LEU A N 1
ATOM 703 C CA . LEU A 1 89 ? -9.594 4.985 -2.782 1.00 98.31 89 LEU A CA 1
ATOM 704 C C . LEU A 1 89 ? -10.767 5.892 -3.206 1.00 98.31 89 LEU A C 1
ATOM 706 O O . LEU A 1 89 ? -11.470 6.417 -2.342 1.00 98.31 89 LEU A O 1
ATOM 710 N N . LEU A 1 90 ? -11.010 6.056 -4.514 1.00 98.44 90 LEU A N 1
ATOM 711 C CA . LEU A 1 90 ? -12.159 6.806 -5.045 1.00 98.44 90 LEU A CA 1
ATOM 712 C C . LEU A 1 90 ? -13.484 6.204 -4.560 1.00 98.44 90 LEU A C 1
ATOM 714 O O . LEU A 1 90 ? -14.339 6.926 -4.040 1.00 98.44 90 LEU A O 1
ATOM 718 N N . HIS A 1 91 ? -13.624 4.881 -4.664 1.00 98.62 91 HIS A N 1
ATOM 719 C CA . HIS A 1 91 ? -14.809 4.164 -4.193 1.00 98.62 91 HIS A CA 1
ATOM 720 C C . HIS A 1 91 ? -15.006 4.305 -2.679 1.00 98.62 91 HIS A C 1
ATOM 722 O O . HIS A 1 91 ? -16.106 4.627 -2.235 1.00 98.62 91 HIS A O 1
ATOM 728 N N . PHE A 1 92 ? -13.946 4.148 -1.883 1.00 98.44 92 PHE A N 1
ATOM 729 C CA . PHE A 1 92 ? -14.001 4.320 -0.431 1.00 98.44 92 PHE A CA 1
ATOM 730 C C . PHE A 1 92 ? -14.478 5.717 -0.031 1.00 98.44 92 PHE A C 1
ATOM 732 O O . PHE A 1 92 ? -15.384 5.841 0.797 1.00 98.44 92 PHE A O 1
ATOM 739 N N . LYS A 1 93 ? -13.951 6.765 -0.680 1.00 97.44 93 LYS A N 1
ATOM 740 C CA . LYS A 1 93 ? -14.386 8.145 -0.431 1.00 97.44 93 LYS A CA 1
ATOM 741 C C . LYS A 1 93 ? -15.851 8.362 -0.792 1.00 97.44 93 LYS A C 1
ATOM 743 O O . LYS A 1 93 ? -16.582 8.942 0.008 1.00 97.44 93 LYS A O 1
ATOM 748 N N . LYS A 1 94 ? -16.304 7.894 -1.962 1.00 97.38 94 LYS A N 1
ATOM 749 C CA . LYS A 1 94 ? -17.719 8.025 -2.363 1.00 97.38 94 LYS A CA 1
ATOM 750 C C . LYS A 1 94 ? -18.653 7.218 -1.460 1.00 97.38 94 LYS A C 1
ATOM 752 O O . LYS A 1 94 ? -19.789 7.632 -1.246 1.00 97.38 94 LYS A O 1
ATOM 757 N N . ALA A 1 95 ? -18.172 6.116 -0.892 1.00 98.06 95 ALA A N 1
ATOM 758 C CA . ALA A 1 95 ? -18.899 5.321 0.090 1.00 98.06 95 ALA A CA 1
ATOM 759 C C . ALA A 1 95 ? -18.903 5.936 1.503 1.00 98.06 95 ALA A C 1
ATOM 761 O O . ALA A 1 95 ? -19.565 5.385 2.377 1.00 98.06 95 ALA A O 1
ATOM 762 N N . GLY A 1 96 ? -18.225 7.068 1.734 1.00 98.12 96 GLY A N 1
ATOM 763 C CA . GLY A 1 96 ? -18.238 7.796 3.009 1.00 98.12 96 GLY A CA 1
ATOM 764 C C . GLY A 1 96 ? -17.089 7.465 3.965 1.00 98.12 96 GLY A C 1
ATOM 765 O O . GLY A 1 96 ? -17.136 7.876 5.120 1.00 98.12 96 GLY A O 1
ATOM 766 N N . PHE A 1 97 ? -16.057 6.749 3.513 1.00 98.56 97 PHE A N 1
ATOM 767 C CA . PHE A 1 97 ? -14.886 6.426 4.330 1.00 98.56 97 PHE A CA 1
ATOM 768 C C . PHE A 1 97 ? -13.723 7.376 4.035 1.00 98.56 97 PHE A C 1
ATOM 770 O O . PHE A 1 97 ? -13.316 7.563 2.885 1.00 98.56 97 PHE A O 1
ATOM 777 N N . GLU A 1 98 ? -13.134 7.939 5.087 1.00 98.12 98 GLU A N 1
ATOM 778 C CA . GLU A 1 98 ? -11.809 8.550 4.991 1.00 98.12 98 GLU A CA 1
ATOM 779 C C . GLU A 1 98 ? -10.721 7.473 5.030 1.00 98.12 98 GLU A C 1
ATOM 781 O O . GLU A 1 98 ? -10.904 6.400 5.610 1.00 98.12 98 GLU A O 1
ATOM 786 N N . VAL A 1 99 ? -9.574 7.765 4.414 1.00 98.69 99 VAL A N 1
ATOM 787 C CA . VAL A 1 99 ? -8.449 6.825 4.341 1.00 98.69 99 VAL A CA 1
ATOM 788 C C . VAL A 1 99 ? -7.216 7.440 4.977 1.00 98.69 99 VAL A C 1
ATOM 790 O O . VAL A 1 99 ? -6.807 8.550 4.623 1.00 98.69 99 VAL A O 1
ATOM 793 N N . ASP A 1 100 ? -6.618 6.716 5.913 1.00 98.81 100 ASP A N 1
ATOM 794 C CA . ASP A 1 100 ? -5.316 7.046 6.478 1.00 98.81 100 ASP A CA 1
ATOM 795 C C . ASP A 1 100 ? -4.254 6.129 5.868 1.00 98.81 100 ASP A C 1
ATOM 797 O O . ASP A 1 100 ? -4.487 4.940 5.661 1.00 98.81 100 ASP A O 1
ATOM 801 N N . ILE A 1 101 ? -3.106 6.710 5.518 1.00 98.88 101 ILE A N 1
ATOM 802 C CA . ILE A 1 101 ? -2.028 6.018 4.807 1.00 98.88 101 ILE A CA 1
ATOM 803 C C . ILE A 1 101 ? -0.937 5.664 5.799 1.00 98.88 101 ILE A C 1
ATOM 805 O O . ILE A 1 101 ? -0.525 6.513 6.591 1.00 98.88 101 ILE A O 1
ATOM 809 N N . PHE A 1 102 ? -0.469 4.426 5.722 1.00 98.88 102 PHE A N 1
ATOM 810 C CA . PHE A 1 102 ? 0.567 3.865 6.563 1.00 98.88 102 PHE A CA 1
ATOM 811 C C . PHE A 1 102 ? 1.692 3.285 5.716 1.00 98.88 102 PHE A C 1
ATOM 813 O O . PHE A 1 102 ? 1.449 2.665 4.683 1.00 98.88 102 PHE A O 1
ATOM 820 N N . THR A 1 103 ? 2.920 3.440 6.190 1.00 98.94 103 THR A N 1
ATOM 821 C CA . THR A 1 103 ? 4.096 2.701 5.716 1.00 98.94 103 THR A CA 1
ATOM 822 C C . THR A 1 103 ? 4.825 2.110 6.925 1.00 98.94 103 THR A C 1
ATOM 824 O O . THR A 1 103 ? 4.578 2.551 8.054 1.00 98.94 103 THR A O 1
ATOM 827 N N . PRO A 1 104 ? 5.700 1.100 6.746 1.00 98.62 104 PRO A N 1
ATOM 828 C CA . PRO A 1 104 ? 6.447 0.477 7.838 1.00 98.62 104 PRO A CA 1
ATOM 829 C C . PRO A 1 104 ? 6.979 1.441 8.901 1.00 98.62 104 PRO A C 1
ATOM 831 O O . PRO A 1 104 ? 6.759 1.205 10.089 1.00 98.62 104 PRO A O 1
ATOM 834 N N . THR A 1 105 ? 7.620 2.534 8.477 1.00 98.44 105 THR A N 1
ATOM 835 C CA . THR A 1 105 ? 8.276 3.497 9.374 1.00 98.44 105 THR A CA 1
ATOM 836 C C . THR A 1 105 ? 7.757 4.928 9.230 1.00 98.44 105 THR A C 1
ATOM 838 O O . THR A 1 105 ? 8.310 5.831 9.849 1.00 98.44 105 THR A O 1
ATOM 841 N N . GLY A 1 106 ? 6.719 5.167 8.420 1.00 98.50 106 GLY A N 1
ATOM 842 C CA . GLY A 1 106 ? 6.205 6.515 8.135 1.00 98.50 106 GLY A CA 1
ATOM 843 C C . GLY A 1 106 ? 6.993 7.279 7.063 1.00 98.50 106 GLY A C 1
ATOM 844 O O . GLY A 1 106 ? 6.758 8.466 6.856 1.00 98.50 106 GLY A O 1
ATOM 845 N N . GLU A 1 107 ? 7.919 6.615 6.365 1.00 98.69 107 GLU A N 1
ATOM 846 C CA . GLU A 1 107 ? 8.610 7.190 5.205 1.00 98.69 107 GLU A CA 1
ATOM 847 C C . GLU A 1 107 ? 7.674 7.291 3.995 1.00 98.69 107 GLU A C 1
ATOM 849 O O . GLU A 1 107 ? 6.692 6.551 3.891 1.00 98.69 107 GLU A O 1
ATOM 854 N N . SER A 1 108 ? 8.007 8.191 3.062 1.00 98.69 108 SER A N 1
ATOM 855 C CA . SER A 1 108 ? 7.190 8.494 1.879 1.00 98.69 108 SER A CA 1
ATOM 856 C C . SER A 1 108 ? 6.792 7.239 1.095 1.00 98.69 108 SER A C 1
ATOM 858 O O . SER A 1 108 ? 7.640 6.387 0.804 1.00 98.69 108 SER A O 1
ATOM 860 N N . VAL A 1 109 ? 5.534 7.183 0.665 1.00 98.81 109 VAL A N 1
ATOM 861 C CA . VAL A 1 109 ? 5.019 6.117 -0.197 1.00 98.81 109 VAL A CA 1
ATOM 862 C C . VAL A 1 109 ? 5.749 6.111 -1.541 1.00 98.81 109 VAL A C 1
ATOM 864 O O . VAL A 1 109 ? 5.953 7.160 -2.155 1.00 98.81 109 VAL A O 1
ATOM 867 N N . LYS A 1 110 ? 6.108 4.920 -2.034 1.00 98.62 110 LYS A N 1
ATOM 868 C CA . LYS A 1 110 ?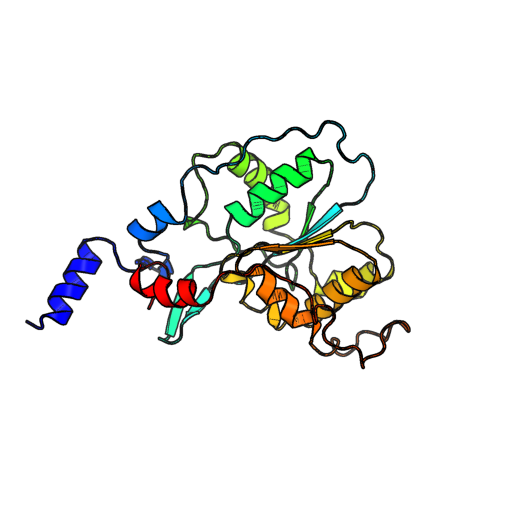 6.683 4.738 -3.377 1.00 98.62 110 LYS A CA 1
ATOM 869 C C . LYS A 1 110 ? 5.616 4.252 -4.337 1.00 98.62 110 LYS A C 1
ATOM 871 O O . LYS A 1 110 ? 4.877 3.328 -4.018 1.00 98.62 110 LYS A O 1
ATOM 876 N N . ILE A 1 111 ? 5.501 4.888 -5.495 1.00 98.56 111 ILE A N 1
ATOM 877 C CA . ILE A 1 111 ? 4.456 4.614 -6.486 1.00 98.56 111 ILE A CA 1
ATOM 878 C C . ILE A 1 111 ? 5.135 4.342 -7.819 1.00 98.56 111 ILE A C 1
ATOM 880 O O . ILE A 1 111 ? 6.082 5.040 -8.179 1.00 98.56 111 ILE A O 1
ATOM 884 N N . GLU A 1 112 ? 4.604 3.384 -8.568 1.00 98.00 112 GLU A N 1
ATOM 885 C CA . GLU A 1 112 ? 4.988 3.111 -9.952 1.00 98.00 112 GLU A CA 1
ATOM 886 C C . GLU A 1 112 ? 4.526 4.260 -10.861 1.00 98.00 112 GLU A C 1
ATOM 888 O O . GLU A 1 112 ? 3.488 4.191 -11.515 1.00 98.00 112 GLU A O 1
ATOM 893 N N . GLN A 1 113 ? 5.271 5.370 -10.877 1.00 96.31 113 GLN A N 1
ATOM 894 C CA . GLN A 1 113 ? 4.875 6.588 -11.604 1.00 96.31 113 GLN A CA 1
ATOM 895 C C . GLN A 1 113 ? 4.723 6.351 -13.113 1.00 96.31 113 GLN A C 1
ATOM 897 O O . GLN A 1 113 ? 3.902 6.995 -13.762 1.00 96.31 113 GLN A O 1
ATOM 902 N N . TRP A 1 114 ? 5.457 5.385 -13.669 1.00 94.50 114 TRP A N 1
ATOM 903 C CA . TRP A 1 114 ? 5.319 4.956 -15.062 1.00 94.50 114 TRP A CA 1
ATOM 904 C C . TRP A 1 114 ? 3.973 4.274 -15.368 1.00 94.50 114 TRP A C 1
ATOM 906 O O . TRP A 1 114 ? 3.645 4.114 -16.541 1.00 94.50 114 TRP A O 1
ATOM 916 N N . ALA A 1 115 ? 3.196 3.893 -14.347 1.00 96.38 115 ALA A N 1
ATOM 917 C CA . ALA A 1 115 ? 1.846 3.342 -14.472 1.00 96.38 115 ALA A CA 1
ATOM 918 C C . ALA A 1 115 ? 0.728 4.349 -14.147 1.00 96.38 115 ALA A C 1
ATOM 920 O O . ALA A 1 115 ? -0.446 3.975 -14.116 1.00 96.38 115 ALA A O 1
ATOM 921 N N . MET A 1 116 ? 1.057 5.616 -13.868 1.00 97.25 116 MET A N 1
ATOM 922 C CA . MET A 1 116 ? 0.054 6.630 -13.534 1.00 97.25 116 MET A CA 1
ATOM 923 C C . MET A 1 116 ? -0.856 6.911 -14.748 1.00 97.25 116 MET A C 1
ATOM 925 O O . MET A 1 116 ? -0.339 7.285 -15.801 1.00 97.25 116 MET A O 1
ATOM 929 N N . PRO A 1 117 ? -2.195 6.792 -14.630 1.00 96.00 117 PRO A N 1
ATOM 930 C CA . PRO A 1 117 ? -3.115 7.082 -15.731 1.00 96.00 117 PRO A CA 1
ATOM 931 C C . PRO A 1 117 ? -3.273 8.602 -15.919 1.00 96.00 117 PRO A C 1
ATOM 933 O O . PRO A 1 117 ? -4.137 9.242 -15.317 1.00 96.00 117 PRO A O 1
ATOM 936 N N . ASN A 1 118 ? -2.418 9.215 -16.739 1.00 94.00 118 ASN A N 1
ATOM 937 C CA . ASN A 1 118 ? -2.300 10.677 -16.821 1.00 94.00 118 ASN A CA 1
ATOM 938 C C . ASN A 1 118 ? -3.494 11.363 -17.512 1.00 94.00 118 ASN A C 1
ATOM 940 O O . ASN A 1 118 ? -3.688 12.578 -17.368 1.00 94.00 118 ASN A O 1
ATOM 944 N N . GLU A 1 119 ? -4.320 10.610 -18.239 1.00 96.25 119 GLU A N 1
ATOM 945 C CA . GLU A 1 119 ? -5.559 11.102 -18.849 1.00 96.25 119 GLU A CA 1
ATOM 946 C C . GLU A 1 119 ? -6.809 10.853 -17.981 1.00 96.25 119 GLU A C 1
ATOM 948 O O . GLU A 1 119 ? -7.921 11.196 -18.395 1.00 96.25 119 GLU A O 1
ATOM 953 N N . ASP A 1 120 ? -6.655 10.280 -16.783 1.00 97.44 120 ASP A N 1
ATOM 954 C CA . ASP A 1 120 ? -7.744 10.059 -15.831 1.00 97.44 120 ASP A CA 1
ATOM 955 C C . ASP A 1 120 ? -7.828 11.205 -14.813 1.00 97.44 120 ASP A C 1
ATOM 957 O O . ASP A 1 120 ? -7.049 11.300 -13.862 1.00 97.44 120 ASP A O 1
ATOM 961 N N . GLU A 1 121 ? -8.779 12.118 -15.020 1.00 97.44 121 GLU A N 1
ATOM 962 C CA . GLU A 1 121 ? -8.941 13.289 -14.149 1.00 97.44 121 GLU A CA 1
ATOM 963 C C . GLU A 1 121 ? -9.290 12.910 -12.705 1.00 97.44 121 GLU A C 1
ATOM 965 O O . GLU A 1 121 ? -8.800 13.552 -11.780 1.00 97.44 121 GLU A O 1
ATOM 970 N N . LYS A 1 122 ? -10.067 11.841 -12.481 1.00 97.69 122 LYS A N 1
ATOM 971 C CA . LYS A 1 122 ? -10.469 11.430 -11.127 1.00 97.69 122 LYS A CA 1
ATOM 972 C C . LYS A 1 122 ? -9.291 10.873 -10.343 1.00 97.69 122 LYS A C 1
ATOM 974 O O . LYS A 1 122 ? -9.114 11.225 -9.176 1.00 97.69 122 LYS A O 1
ATOM 979 N N . VAL A 1 123 ? -8.455 10.063 -10.991 1.00 97.81 123 VAL A N 1
ATOM 980 C CA . VAL A 1 123 ? -7.222 9.562 -10.373 1.00 97.81 123 VAL A CA 1
ATOM 981 C C . VAL A 1 123 ? -6.247 10.706 -10.085 1.00 97.81 123 VAL A C 1
ATOM 983 O O . VAL A 1 123 ? -5.696 10.768 -8.988 1.00 97.81 123 VAL A O 1
ATOM 986 N N . LYS A 1 124 ? -6.074 11.664 -11.004 1.00 97.69 124 LYS A N 1
ATOM 987 C CA . LYS A 1 124 ? -5.214 12.838 -10.763 1.00 97.69 124 LYS A CA 1
ATOM 988 C C . LYS A 1 124 ? -5.711 13.715 -9.616 1.00 97.69 124 LYS A C 1
ATOM 990 O O . LYS A 1 124 ? -4.911 14.126 -8.774 1.00 97.69 124 LYS A O 1
ATOM 995 N N . GLU A 1 125 ? -7.014 13.994 -9.572 1.00 98.06 125 GLU A N 1
ATOM 996 C CA . GLU A 1 125 ? -7.648 14.770 -8.501 1.00 98.06 125 GLU A CA 1
ATOM 997 C C . GLU A 1 125 ? -7.408 14.109 -7.140 1.00 98.06 125 GLU A C 1
ATOM 999 O O . GLU A 1 125 ? -6.946 14.770 -6.203 1.00 98.06 125 GLU A O 1
ATOM 1004 N N . ILE A 1 126 ? -7.664 12.799 -7.025 1.00 97.81 126 ILE A N 1
ATOM 1005 C CA . ILE A 1 126 ? -7.500 12.115 -5.744 1.00 97.81 126 ILE A CA 1
ATOM 1006 C C . ILE A 1 126 ? -6.025 11.977 -5.354 1.00 97.81 126 ILE A C 1
ATOM 1008 O O . ILE A 1 126 ? -5.695 12.238 -4.197 1.00 97.81 126 ILE A O 1
ATOM 1012 N N . TYR A 1 127 ? -5.136 11.680 -6.307 1.00 98.19 127 TYR A N 1
ATOM 1013 C CA . TYR A 1 127 ? -3.690 11.640 -6.085 1.00 98.19 127 TYR A CA 1
ATOM 1014 C C . TYR A 1 127 ? -3.178 12.971 -5.522 1.00 98.19 127 TYR A C 1
ATOM 1016 O O . TYR A 1 127 ? -2.523 12.991 -4.480 1.00 98.19 127 TYR A O 1
ATOM 1024 N N . SER A 1 128 ? -3.564 14.093 -6.141 1.00 98.06 128 SER A N 1
ATOM 1025 C CA . SER A 1 128 ? -3.208 15.428 -5.654 1.00 98.06 128 SER A CA 1
ATOM 1026 C C . SER A 1 128 ? -3.787 15.709 -4.264 1.00 98.06 128 SER A C 1
ATOM 1028 O O . SER A 1 128 ? -3.078 16.213 -3.394 1.00 98.06 128 SER A O 1
ATOM 1030 N N . SER A 1 129 ? -5.044 15.331 -4.004 1.00 98.12 129 SER A N 1
ATOM 1031 C CA . SER A 1 129 ? -5.679 15.559 -2.697 1.00 98.12 129 SER A CA 1
ATOM 1032 C C . SER A 1 129 ? -5.043 14.765 -1.545 1.00 98.12 129 SER A C 1
ATOM 1034 O O . SER A 1 129 ? -5.121 15.191 -0.393 1.00 98.12 129 SER A O 1
ATOM 1036 N N . TYR A 1 130 ? -4.391 13.636 -1.847 1.00 98.19 130 TYR A N 1
ATOM 1037 C CA . TYR A 1 130 ? -3.698 12.789 -0.872 1.00 98.19 130 TYR A CA 1
ATOM 1038 C C . TYR A 1 130 ? -2.189 13.025 -0.810 1.00 98.19 130 TYR A C 1
ATOM 1040 O O . TYR A 1 130 ? -1.527 12.387 0.007 1.00 98.19 130 TYR A O 1
ATOM 1048 N N . GLN A 1 131 ? -1.641 13.948 -1.605 1.00 98.00 131 GLN A N 1
ATOM 1049 C CA . GLN A 1 131 ? -0.198 14.155 -1.729 1.00 98.00 131 GLN A CA 1
ATOM 1050 C C . GLN A 1 131 ? 0.502 14.293 -0.368 1.00 98.00 131 GLN A C 1
ATOM 1052 O O . GLN A 1 131 ? 1.461 13.576 -0.100 1.00 98.00 131 GLN A O 1
ATOM 1057 N N . SER A 1 132 ? -0.026 15.113 0.545 1.00 98.44 132 SER A N 1
ATOM 1058 C CA . SER A 1 132 ? 0.579 15.277 1.876 1.00 98.44 132 SER A CA 1
ATOM 1059 C C . SER A 1 132 ? 0.563 13.993 2.717 1.00 98.44 132 SER A C 1
ATOM 1061 O O . SER A 1 132 ? 1.506 13.753 3.465 1.00 98.44 132 SER A O 1
ATOM 1063 N N . LYS A 1 133 ? -0.473 13.149 2.590 1.00 98.56 133 LYS A N 1
ATOM 1064 C CA . LYS A 1 133 ? -0.531 11.844 3.278 1.00 98.56 133 LYS A CA 1
ATOM 1065 C C . LYS A 1 133 ? 0.405 10.812 2.638 1.00 98.56 133 LYS A C 1
ATOM 1067 O O . LYS A 1 133 ? 0.835 9.894 3.322 1.00 98.56 133 LYS A O 1
ATOM 1072 N N . LEU A 1 134 ? 0.698 10.939 1.343 1.00 98.69 134 LEU A N 1
ATOM 1073 C CA . LEU A 1 134 ? 1.646 10.077 0.627 1.00 98.69 134 LEU A CA 1
ATOM 1074 C C . LEU A 1 134 ? 3.101 10.454 0.936 1.00 98.69 134 LEU A C 1
ATOM 1076 O O . LEU A 1 134 ? 3.950 9.575 1.061 1.00 98.69 134 LEU A O 1
ATOM 1080 N N . GLU A 1 135 ? 3.386 11.749 1.073 1.00 98.75 135 GLU A N 1
ATOM 1081 C CA . GLU A 1 135 ? 4.713 12.271 1.419 1.00 98.75 135 GLU A CA 1
ATOM 1082 C C . GLU A 1 135 ? 5.072 12.022 2.890 1.00 98.75 135 GLU A C 1
ATOM 1084 O O . GLU A 1 135 ? 6.231 11.741 3.188 1.00 98.75 135 GLU A O 1
ATOM 1089 N N . ALA A 1 136 ? 4.086 12.092 3.789 1.00 98.62 136 ALA A N 1
ATOM 1090 C CA . ALA A 1 136 ? 4.249 11.872 5.226 1.00 98.62 136 ALA A CA 1
ATOM 1091 C C . ALA A 1 136 ? 3.141 10.951 5.784 1.00 98.62 136 ALA A C 1
ATOM 1093 O O . ALA A 1 136 ? 2.225 11.425 6.470 1.00 98.62 136 ALA A O 1
ATOM 1094 N N . PRO A 1 137 ? 3.178 9.645 5.464 1.00 98.75 137 PRO A N 1
ATOM 1095 C CA . PRO A 1 137 ? 2.230 8.673 5.994 1.00 98.75 137 PRO A CA 1
ATOM 1096 C C . PRO A 1 137 ? 2.465 8.409 7.487 1.00 98.75 137 PRO A C 1
ATOM 1098 O O . PRO A 1 137 ? 3.463 8.810 8.084 1.00 98.75 137 PRO A O 1
ATOM 1101 N N . GLN A 1 138 ? 1.525 7.709 8.112 1.00 98.75 138 GLN A N 1
ATOM 1102 C CA . GLN A 1 138 ? 1.692 7.216 9.474 1.00 98.75 138 GLN A CA 1
ATOM 1103 C C . GLN A 1 138 ? 2.649 6.012 9.507 1.00 98.75 138 GLN A C 1
ATOM 1105 O O . GLN A 1 138 ? 2.745 5.242 8.553 1.00 98.75 138 GLN A O 1
ATOM 1110 N N . SER A 1 139 ? 3.340 5.831 10.631 1.00 98.75 139 SER A N 1
ATOM 1111 C CA . SER A 1 139 ? 4.209 4.677 10.881 1.00 98.75 139 SER A CA 1
ATOM 1112 C C . SER A 1 139 ? 3.403 3.512 11.457 1.00 98.75 139 SER A C 1
ATOM 1114 O O . SER A 1 139 ? 2.702 3.677 12.461 1.00 98.75 139 SER A O 1
ATOM 1116 N N . ILE A 1 140 ? 3.508 2.329 10.841 1.00 98.62 140 ILE A N 1
ATOM 1117 C CA . ILE A 1 140 ? 2.917 1.090 11.378 1.00 98.62 140 ILE A CA 1
ATOM 1118 C C . ILE A 1 140 ? 3.541 0.771 12.734 1.00 98.62 140 ILE A C 1
ATOM 1120 O O . ILE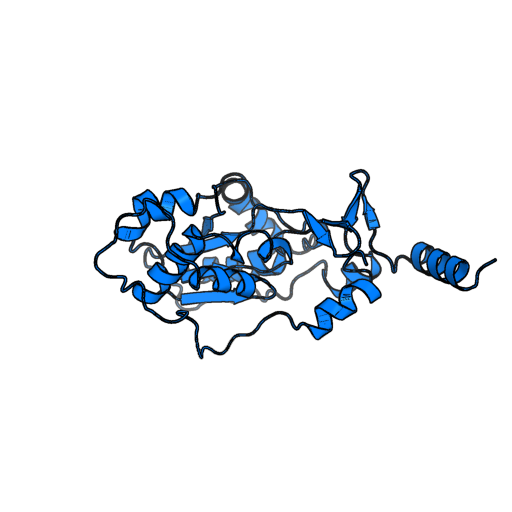 A 1 140 ? 2.818 0.482 13.684 1.00 98.62 140 ILE A O 1
ATOM 1124 N N . GLU A 1 141 ? 4.867 0.869 12.839 1.00 97.38 141 GLU A N 1
ATOM 1125 C CA . GLU A 1 141 ? 5.587 0.615 14.087 1.00 97.38 141 GLU A CA 1
ATOM 1126 C C . GLU A 1 141 ? 5.076 1.507 15.229 1.00 97.38 141 GLU A C 1
ATOM 1128 O O . GLU A 1 141 ? 4.760 1.008 16.313 1.00 97.38 141 GLU A O 1
ATOM 1133 N N . ASP A 1 142 ? 4.926 2.811 14.984 1.00 97.25 142 ASP A N 1
ATOM 1134 C CA . ASP A 1 142 ? 4.453 3.737 16.015 1.00 97.25 142 ASP A CA 1
ATOM 1135 C C . ASP A 1 142 ? 2.985 3.504 16.369 1.00 97.25 142 ASP A C 1
ATOM 1137 O O . ASP A 1 142 ? 2.604 3.634 17.534 1.00 97.25 142 ASP A O 1
ATOM 1141 N N . PHE A 1 143 ? 2.145 3.166 15.391 1.00 97.50 143 PHE A N 1
ATOM 1142 C CA . PHE A 1 143 ? 0.736 2.882 15.641 1.00 97.50 143 PHE A CA 1
ATOM 1143 C C . PHE A 1 143 ? 0.553 1.614 16.470 1.00 97.50 143 PHE A C 1
ATOM 1145 O O . PHE A 1 143 ? -0.127 1.663 17.495 1.00 97.50 143 PHE A O 1
ATOM 1152 N N . VAL A 1 144 ? 1.226 0.523 16.096 1.00 95.50 144 VAL A N 1
ATOM 1153 C CA . VAL A 1 144 ? 1.195 -0.756 16.822 1.00 95.50 144 VAL A CA 1
ATOM 1154 C C . VAL A 1 144 ? 1.663 -0.578 18.265 1.00 95.50 144 VAL A C 1
ATOM 1156 O O . VAL A 1 144 ? 1.028 -1.092 19.181 1.00 95.50 144 VAL A O 1
ATOM 1159 N N . LYS A 1 145 ? 2.734 0.192 18.488 1.00 93.62 145 LYS A N 1
ATOM 1160 C CA . LYS A 1 145 ? 3.284 0.416 19.833 1.00 93.62 145 LYS A CA 1
ATOM 1161 C C . LYS A 1 145 ? 2.421 1.306 20.721 1.00 93.62 145 LYS A C 1
ATOM 1163 O O . LYS A 1 145 ? 2.419 1.110 21.931 1.00 93.62 145 LYS A O 1
ATOM 1168 N N . ASN A 1 146 ? 1.761 2.316 20.149 1.00 94.19 146 ASN A N 1
ATOM 1169 C CA . ASN A 1 146 ? 1.266 3.444 20.946 1.00 94.19 146 ASN A CA 1
ATOM 1170 C C . ASN A 1 146 ? -0.237 3.720 20.830 1.00 94.19 146 ASN A C 1
ATOM 1172 O O . ASN A 1 146 ? -0.751 4.500 21.627 1.00 94.19 146 ASN A O 1
ATOM 1176 N N . LYS A 1 147 ? -0.930 3.188 19.816 1.00 94.44 147 LYS A N 1
ATOM 1177 C CA . LYS A 1 147 ? -2.319 3.581 19.503 1.00 94.44 147 LYS A CA 1
ATOM 1178 C C . LYS A 1 147 ? -3.248 2.411 19.195 1.00 94.44 147 LYS A C 1
ATOM 1180 O O . LYS A 1 147 ? -4.444 2.527 19.423 1.00 94.44 147 LYS A O 1
ATOM 1185 N N . MET A 1 148 ? -2.715 1.312 18.667 1.00 94.69 148 MET A N 1
ATOM 1186 C CA . MET A 1 148 ? -3.507 0.204 18.132 1.00 94.69 148 MET A CA 1
ATOM 1187 C C . MET A 1 148 ? -4.402 -0.460 19.185 1.00 94.69 148 MET A C 1
ATOM 1189 O O . MET A 1 148 ? -5.561 -0.732 18.896 1.00 94.69 148 MET A O 1
ATOM 1193 N N . ALA A 1 149 ? -3.895 -0.668 20.405 1.00 89.75 149 ALA A N 1
ATOM 1194 C CA . ALA A 1 149 ? -4.611 -1.384 21.466 1.00 89.75 149 ALA A CA 1
ATOM 1195 C C . ALA A 1 149 ? -5.957 -0.744 21.861 1.00 89.75 149 ALA A C 1
ATOM 1197 O O . ALA A 1 149 ? -6.874 -1.461 22.249 1.00 89.75 149 ALA A O 1
ATOM 1198 N N . ASP A 1 150 ? -6.078 0.579 21.727 1.00 90.25 150 ASP A N 1
ATOM 1199 C CA . ASP A 1 150 ? -7.283 1.341 22.080 1.00 90.25 150 ASP A CA 1
ATOM 1200 C C . ASP A 1 150 ? -8.050 1.840 20.839 1.00 90.25 150 ASP A C 1
ATOM 1202 O O . ASP A 1 150 ? -8.979 2.639 20.957 1.00 90.25 150 ASP A O 1
ATOM 1206 N N . SER A 1 151 ? -7.636 1.442 19.629 1.00 93.94 151 SER A N 1
ATOM 1207 C CA . SER A 1 151 ? -8.210 1.980 18.396 1.00 93.94 151 SER A CA 1
ATOM 1208 C C . SER A 1 151 ? -9.512 1.273 18.022 1.00 93.94 151 SER A C 1
ATOM 1210 O O . SER A 1 151 ? -9.544 0.063 17.821 1.00 93.94 151 SER A O 1
ATOM 1212 N N . GLU A 1 152 ? -10.571 2.059 17.833 1.00 95.56 152 GLU A N 1
ATOM 1213 C CA . GLU A 1 152 ? -11.849 1.622 17.242 1.00 95.56 152 GLU A CA 1
ATOM 1214 C C . GLU A 1 152 ? -12.128 2.328 15.896 1.00 95.56 152 GLU A C 1
ATOM 1216 O O . GLU A 1 152 ? -13.186 2.154 15.283 1.00 95.56 152 GLU A O 1
ATOM 1221 N N . ASP A 1 153 ? -11.152 3.107 15.415 1.00 97.12 153 ASP A N 1
ATOM 1222 C CA . ASP A 1 153 ? -11.294 4.078 14.323 1.00 97.12 153 ASP A CA 1
ATOM 1223 C C . ASP A 1 153 ? -11.414 3.437 12.937 1.00 97.12 153 ASP A C 1
ATOM 1225 O O . ASP A 1 153 ? -11.722 4.126 11.966 1.00 97.12 153 ASP A O 1
ATOM 1229 N N . TYR A 1 154 ? -11.126 2.143 12.799 1.00 98.69 154 TYR A N 1
ATOM 1230 C CA . TYR A 1 154 ? -10.977 1.502 11.495 1.00 98.69 154 TYR A CA 1
ATOM 1231 C C . TYR A 1 154 ? -12.057 0.447 11.241 1.00 98.69 154 TYR A C 1
ATOM 1233 O O . TYR A 1 154 ? -12.458 -0.322 12.118 1.00 98.69 154 TYR A O 1
ATOM 1241 N N . ALA A 1 155 ? -12.554 0.432 10.005 1.00 98.56 155 ALA A N 1
ATOM 1242 C CA . ALA A 1 155 ? -13.437 -0.608 9.483 1.00 98.56 155 ALA A CA 1
ATOM 1243 C C . ALA A 1 155 ? -12.665 -1.665 8.685 1.00 98.56 155 ALA A C 1
ATOM 1245 O O . ALA A 1 155 ? -13.103 -2.811 8.602 1.00 98.56 155 ALA A O 1
ATOM 1246 N N . ALA A 1 156 ? -11.542 -1.280 8.074 1.00 98.81 156 ALA A N 1
ATOM 1247 C CA . ALA A 1 156 ? -10.772 -2.157 7.207 1.00 98.81 156 ALA A CA 1
ATOM 1248 C C . ALA A 1 156 ? -9.288 -1.783 7.161 1.00 98.81 156 ALA A C 1
ATOM 1250 O O . ALA A 1 156 ? -8.929 -0.610 7.296 1.00 98.81 156 ALA A O 1
ATOM 1251 N N . ILE A 1 157 ? -8.460 -2.782 6.867 1.00 98.81 157 ILE A N 1
ATOM 1252 C CA . ILE A 1 157 ? -7.115 -2.617 6.321 1.00 98.81 157 ILE A CA 1
ATOM 1253 C C . ILE A 1 157 ? -7.183 -2.847 4.812 1.00 98.81 157 ILE A C 1
ATOM 1255 O O . ILE A 1 157 ? -7.797 -3.809 4.352 1.00 98.81 157 ILE A O 1
ATOM 1259 N N . PHE A 1 158 ? -6.528 -1.980 4.046 1.00 98.94 158 PHE A N 1
ATOM 1260 C CA . PHE A 1 158 ? -6.358 -2.121 2.605 1.00 98.94 158 PHE A CA 1
ATOM 1261 C C . PHE A 1 158 ? -4.873 -2.152 2.231 1.00 98.94 158 PHE A C 1
ATOM 1263 O O . PHE A 1 158 ? -4.122 -1.270 2.635 1.00 98.94 158 PHE A O 1
ATOM 1270 N N . ILE A 1 159 ? -4.450 -3.145 1.447 1.00 98.88 159 ILE A N 1
ATOM 1271 C CA . ILE A 1 159 ? -3.074 -3.279 0.953 1.00 98.88 159 ILE A CA 1
ATOM 1272 C C . ILE A 1 159 ? -3.112 -3.342 -0.584 1.00 98.88 159 ILE A C 1
ATOM 1274 O O . ILE A 1 159 ? -3.466 -4.392 -1.139 1.00 98.88 159 ILE A O 1
ATOM 1278 N N . PRO A 1 160 ? -2.804 -2.236 -1.290 1.00 98.75 160 PRO A N 1
ATOM 1279 C CA . PRO A 1 160 ? -2.658 -2.243 -2.741 1.00 98.75 160 PRO A CA 1
ATOM 1280 C C . PRO A 1 160 ? -1.472 -3.125 -3.163 1.00 98.75 160 PRO A C 1
ATOM 1282 O O . PRO A 1 160 ? -0.590 -3.435 -2.360 1.00 98.75 160 PRO A O 1
ATOM 1285 N N . GLY A 1 161 ? -1.455 -3.540 -4.428 1.00 98.25 161 GLY A N 1
ATOM 1286 C CA . GLY A 1 161 ? -0.337 -4.274 -5.005 1.00 98.25 161 GLY A CA 1
ATOM 1287 C C . GLY A 1 161 ? 0.668 -3.372 -5.711 1.00 98.25 161 GLY A C 1
ATOM 1288 O O . GLY A 1 161 ? 0.980 -2.275 -5.247 1.00 98.25 161 GLY A O 1
ATOM 1289 N N . GLY A 1 162 ? 1.191 -3.859 -6.837 1.00 98.06 162 GLY A N 1
ATOM 1290 C CA . GLY A 1 162 ? 2.504 -3.478 -7.365 1.00 98.06 162 GLY A CA 1
ATOM 1291 C C . GLY A 1 162 ? 3.610 -4.327 -6.730 1.00 98.06 162 GLY A C 1
ATOM 1292 O O . GLY A 1 162 ? 3.505 -4.739 -5.568 1.00 98.06 162 GLY A O 1
ATOM 1293 N N . HIS A 1 163 ? 4.679 -4.620 -7.479 1.00 98.38 163 HIS A N 1
ATOM 1294 C CA . HIS A 1 163 ? 5.748 -5.511 -6.998 1.00 98.38 163 HIS A CA 1
ATOM 1295 C C . HIS A 1 163 ? 6.414 -4.976 -5.720 1.00 98.38 163 HIS A C 1
ATOM 1297 O O . HIS A 1 163 ? 6.878 -5.762 -4.894 1.00 98.38 163 HIS A O 1
ATOM 1303 N N . GLY A 1 164 ? 6.392 -3.661 -5.490 1.00 98.31 164 GLY A N 1
ATOM 1304 C CA . GLY A 1 164 ? 6.913 -3.031 -4.279 1.00 98.31 164 GLY A CA 1
ATOM 1305 C C . GLY A 1 164 ? 6.261 -3.516 -2.975 1.00 98.31 164 GLY A C 1
ATOM 1306 O O . GLY A 1 164 ? 6.902 -3.449 -1.925 1.00 98.31 164 GLY A O 1
ATOM 1307 N N . ALA A 1 165 ? 5.044 -4.071 -3.017 1.00 98.38 165 ALA A N 1
ATOM 1308 C CA . ALA A 1 165 ? 4.402 -4.696 -1.856 1.00 98.38 165 ALA A CA 1
ATOM 1309 C C . ALA A 1 165 ? 5.160 -5.935 -1.338 1.00 98.38 165 ALA A C 1
ATOM 1311 O O . ALA A 1 165 ? 5.009 -6.314 -0.179 1.00 98.38 165 ALA A O 1
ATOM 1312 N N . MET A 1 166 ? 6.010 -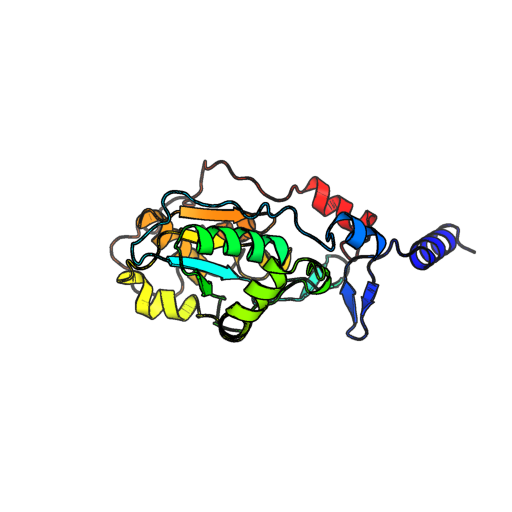6.552 -2.166 1.00 98.00 166 MET A N 1
ATOM 1313 C CA . MET A 1 166 ? 6.867 -7.675 -1.766 1.00 98.00 166 MET A CA 1
ATOM 1314 C C . MET A 1 166 ? 8.175 -7.228 -1.100 1.00 98.00 166 MET A C 1
ATOM 1316 O O . MET A 1 166 ? 8.955 -8.066 -0.660 1.00 98.00 166 MET A O 1
ATOM 1320 N N . LEU A 1 167 ? 8.450 -5.922 -1.042 1.00 98.00 167 LEU A N 1
ATOM 1321 C CA . LEU A 1 167 ? 9.679 -5.385 -0.469 1.00 98.00 167 LEU A CA 1
ATOM 1322 C C . LEU A 1 167 ? 9.459 -5.041 1.007 1.00 98.00 167 LEU A C 1
ATOM 1324 O O . LEU A 1 167 ? 8.935 -3.981 1.345 1.00 98.00 167 LEU A O 1
ATOM 1328 N N . GLY A 1 168 ? 9.846 -5.957 1.895 1.00 97.06 168 GLY A N 1
ATOM 1329 C CA . GLY A 1 168 ? 9.901 -5.734 3.340 1.00 97.06 168 GLY A CA 1
ATOM 1330 C C . GLY A 1 168 ? 8.563 -5.824 4.076 1.00 97.06 168 GLY A C 1
ATOM 1331 O O . GLY A 1 168 ? 8.574 -6.117 5.270 1.00 97.06 168 GLY A O 1
ATOM 1332 N N . LEU A 1 169 ? 7.414 -5.606 3.416 1.00 98.62 169 LEU A N 1
ATOM 1333 C CA . LEU A 1 169 ? 6.102 -5.817 4.048 1.00 98.62 169 LEU A CA 1
ATOM 1334 C C . LEU A 1 169 ? 5.910 -7.271 4.519 1.00 98.62 169 LEU A C 1
ATOM 1336 O O . LEU A 1 169 ? 5.508 -7.444 5.671 1.00 98.62 169 LEU A O 1
ATOM 1340 N N . PRO A 1 170 ? 6.223 -8.313 3.717 1.00 98.50 170 PRO A N 1
ATOM 1341 C CA . PRO A 1 170 ? 6.064 -9.705 4.147 1.00 98.50 170 PRO A CA 1
ATOM 1342 C C . PRO A 1 170 ? 6.921 -10.072 5.369 1.00 98.50 170 PRO A C 1
ATOM 1344 O O . PRO A 1 170 ? 6.543 -10.946 6.144 1.00 98.50 170 PRO A O 1
ATOM 1347 N N . GLU A 1 171 ? 8.054 -9.393 5.570 1.00 97.69 171 GLU A N 1
ATOM 1348 C CA . GLU A 1 171 ? 8.990 -9.615 6.679 1.00 97.69 171 GLU A CA 1
ATOM 1349 C C . GLU A 1 171 ? 8.762 -8.673 7.878 1.00 97.69 171 GLU A C 1
ATOM 1351 O O . GLU A 1 171 ? 9.476 -8.752 8.886 1.00 97.69 171 GLU A O 1
ATOM 1356 N N . ASN A 1 172 ? 7.786 -7.764 7.803 1.00 97.81 172 ASN A N 1
ATOM 1357 C CA . ASN A 1 172 ? 7.580 -6.750 8.828 1.00 97.81 172 ASN A CA 1
ATOM 1358 C C . ASN A 1 172 ? 6.755 -7.289 10.007 1.00 97.81 172 ASN A C 1
ATOM 1360 O O . ASN A 1 172 ? 5.534 -7.412 9.936 1.00 97.81 172 ASN A O 1
ATOM 1364 N N . LYS A 1 173 ? 7.414 -7.535 11.144 1.00 95.69 173 LYS A N 1
ATOM 1365 C CA . LYS A 1 173 ? 6.749 -8.026 12.363 1.00 95.69 173 LYS A CA 1
ATOM 1366 C C . LYS A 1 173 ? 5.646 -7.096 12.888 1.00 95.69 173 LYS A C 1
ATOM 1368 O O . LYS A 1 173 ? 4.655 -7.591 13.409 1.00 95.69 173 LYS A O 1
ATOM 1373 N N . TYR A 1 174 ? 5.782 -5.773 12.757 1.00 96.81 174 TYR A N 1
ATOM 1374 C CA . TYR A 1 174 ? 4.734 -4.835 13.187 1.00 96.81 174 TYR A CA 1
ATOM 1375 C C . TYR A 1 174 ? 3.511 -4.887 12.266 1.00 96.81 174 TYR A C 1
ATOM 1377 O O . TYR A 1 174 ? 2.389 -4.792 12.750 1.00 96.81 174 TYR A O 1
ATOM 1385 N N . LEU A 1 175 ? 3.696 -5.104 10.961 1.00 98.19 175 LEU A N 1
ATOM 1386 C CA . LEU A 1 175 ? 2.580 -5.385 10.057 1.00 98.19 175 LEU A CA 1
ATOM 1387 C C . LEU A 1 175 ? 1.890 -6.704 10.427 1.00 98.19 175 LEU A C 1
ATOM 1389 O O . LEU A 1 175 ? 0.664 -6.760 10.439 1.00 98.19 175 LEU A O 1
ATOM 1393 N N . GLY A 1 176 ? 2.658 -7.723 10.818 1.00 96.44 176 GLY A N 1
ATOM 1394 C CA . GLY A 1 176 ? 2.111 -8.969 11.354 1.00 96.44 176 GLY A CA 1
ATOM 1395 C C . GLY A 1 176 ? 1.209 -8.750 12.573 1.00 96.44 176 GLY A C 1
ATOM 1396 O O . GLY A 1 176 ? 0.102 -9.287 12.621 1.00 96.44 176 GLY A O 1
ATOM 1397 N N . GLU A 1 177 ? 1.637 -7.911 13.524 1.00 94.38 177 GLU A N 1
ATOM 1398 C CA . GLU A 1 177 ? 0.799 -7.497 14.661 1.00 94.38 177 GLU A CA 1
ATOM 1399 C C . GLU A 1 177 ? -0.458 -6.756 14.219 1.00 94.38 177 GLU A C 1
ATOM 1401 O O . GLU A 1 177 ? -1.545 -7.068 14.699 1.00 94.38 177 GLU A O 1
ATOM 1406 N N . LEU A 1 178 ? -0.319 -5.805 13.293 1.00 96.94 178 LEU A N 1
ATOM 1407 C CA . LEU A 1 178 ? -1.432 -5.013 12.783 1.00 96.94 178 LEU A CA 1
ATOM 1408 C C . LEU A 1 178 ? -2.505 -5.898 12.130 1.00 96.94 178 LEU A C 1
ATOM 1410 O O . LEU A 1 178 ? -3.693 -5.713 12.384 1.00 96.94 178 LEU A O 1
ATOM 1414 N N . LEU A 1 179 ? -2.101 -6.877 11.316 1.00 97.38 179 LEU A N 1
ATOM 1415 C CA . LEU A 1 179 ? -3.026 -7.806 10.660 1.00 97.38 179 LEU A CA 1
ATOM 1416 C C . LEU A 1 179 ? -3.759 -8.695 11.664 1.00 97.38 179 LEU A C 1
ATOM 1418 O O . LEU A 1 179 ? -4.942 -8.980 11.495 1.00 97.38 179 LEU A O 1
ATOM 1422 N N . CYS A 1 180 ? -3.077 -9.109 12.728 1.00 94.56 180 CYS A N 1
ATOM 1423 C CA . CYS A 1 180 ? -3.692 -9.956 13.740 1.00 94.56 180 CYS A CA 1
ATOM 1424 C C . CYS A 1 180 ? -4.627 -9.180 14.657 1.00 94.56 180 CYS A C 1
ATOM 1426 O O . CYS A 1 180 ? -5.720 -9.660 14.930 1.00 94.56 180 CYS A O 1
ATOM 1428 N N . TRP A 1 181 ? -4.267 -7.951 15.027 1.00 94.38 181 TRP A N 1
ATOM 1429 C CA . TRP A 1 181 ? -5.196 -7.033 15.681 1.00 94.38 181 TRP A CA 1
ATOM 1430 C C . TRP A 1 181 ? -6.446 -6.793 14.827 1.00 94.38 181 TRP A C 1
ATOM 1432 O O . TRP A 1 181 ? -7.559 -6.843 15.348 1.00 94.38 181 TRP A O 1
ATOM 1442 N N . ALA A 1 182 ? -6.287 -6.575 13.518 1.00 96.56 182 ALA A N 1
ATOM 1443 C CA . ALA A 1 182 ? -7.418 -6.372 12.620 1.00 96.56 182 ALA A CA 1
ATOM 1444 C C . ALA A 1 182 ? -8.314 -7.612 12.524 1.00 96.56 182 ALA A C 1
ATOM 1446 O O . ALA A 1 182 ? -9.534 -7.479 12.552 1.00 96.56 182 ALA A O 1
ATOM 1447 N N . HIS A 1 183 ? -7.726 -8.809 12.460 1.00 95.25 183 HIS A N 1
ATOM 1448 C CA . HIS A 1 183 ? -8.468 -10.072 12.468 1.00 95.25 183 HIS A CA 1
ATOM 1449 C C . HIS A 1 183 ? -9.244 -10.281 13.775 1.00 95.25 183 HIS A C 1
ATOM 1451 O O . HIS A 1 183 ? -10.441 -10.555 13.740 1.00 95.25 183 HIS A O 1
ATOM 1457 N N . GLU A 1 184 ? -8.598 -10.075 14.923 1.00 92.56 184 GLU A N 1
ATOM 1458 C CA . GLU A 1 184 ? -9.216 -10.212 16.250 1.00 92.56 184 GLU A CA 1
ATOM 1459 C C . GLU A 1 184 ? -10.307 -9.162 16.507 1.00 92.56 184 GLU A C 1
ATOM 1461 O O . GLU A 1 184 ? -11.274 -9.428 17.222 1.00 92.56 184 GLU A O 1
ATOM 1466 N N . SER A 1 185 ? -10.169 -7.985 15.895 1.00 94.56 185 SER A N 1
ATOM 1467 C CA . SER A 1 185 ? -11.108 -6.864 16.002 1.00 94.56 185 SER A CA 1
ATOM 1468 C C . SER A 1 185 ? -12.214 -6.884 14.934 1.00 94.56 185 SER A C 1
ATOM 1470 O O . SER A 1 185 ? -12.977 -5.923 14.839 1.00 94.56 185 SER A O 1
ATOM 1472 N N . ASP A 1 186 ? -12.317 -7.958 14.140 1.00 95.88 186 ASP A N 1
ATOM 1473 C CA . ASP A 1 186 ? -13.325 -8.146 13.081 1.00 95.88 186 ASP A CA 1
ATOM 1474 C C . ASP A 1 186 ? -13.306 -7.034 12.004 1.00 95.88 186 ASP A C 1
ATOM 1476 O O . ASP A 1 186 ? -14.339 -6.592 11.495 1.00 95.88 186 ASP A O 1
ATOM 1480 N N . LEU A 1 187 ? -12.109 -6.542 11.657 1.00 98.19 187 LEU A N 1
ATOM 1481 C CA . LEU A 1 187 ? -11.904 -5.615 10.540 1.00 98.19 187 LEU A CA 1
ATOM 1482 C C . LEU A 1 187 ? -11.813 -6.380 9.218 1.00 98.19 187 LEU A C 1
ATOM 1484 O O . LEU A 1 187 ? -11.224 -7.459 9.119 1.00 98.19 187 LEU A O 1
ATOM 1488 N N . TYR A 1 188 ? -12.298 -5.757 8.144 1.00 98.56 188 TYR A N 1
ATOM 1489 C CA . TYR A 1 188 ? -12.089 -6.288 6.799 1.00 98.56 188 TYR A CA 1
ATOM 1490 C C . TYR A 1 188 ? -10.614 -6.173 6.395 1.00 98.56 188 TYR A C 1
ATOM 1492 O O . TYR A 1 188 ? -9.996 -5.126 6.564 1.00 98.56 188 TYR A O 1
ATOM 1500 N N . THR A 1 189 ? -10.055 -7.228 5.804 1.00 98.56 189 THR A N 1
ATOM 1501 C CA . THR A 1 189 ? -8.727 -7.190 5.172 1.00 98.56 189 THR A CA 1
ATOM 1502 C C . THR A 1 189 ? -8.899 -7.245 3.657 1.00 98.56 189 THR A C 1
ATOM 1504 O O . THR A 1 189 ? -9.372 -8.243 3.116 1.00 98.56 189 THR A O 1
ATOM 1507 N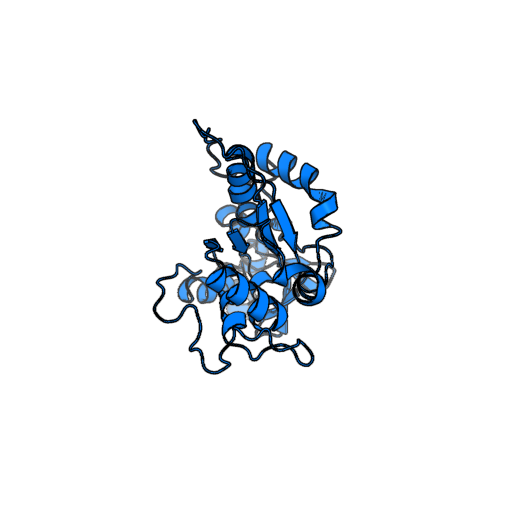 N . LEU A 1 190 ? -8.540 -6.161 2.973 1.00 98.75 190 LEU A N 1
ATOM 1508 C CA . LEU A 1 190 ? -8.674 -5.992 1.529 1.00 98.75 190 LEU A CA 1
ATOM 1509 C C . LEU A 1 190 ? -7.277 -5.986 0.896 1.00 98.75 190 LEU A C 1
ATOM 1511 O O . LEU A 1 190 ? -6.446 -5.155 1.250 1.00 98.75 190 LEU A O 1
ATOM 1515 N N . VAL A 1 191 ? -7.012 -6.893 -0.043 1.00 98.44 191 VAL A N 1
ATOM 1516 C CA . VAL A 1 191 ? -5.705 -7.027 -0.708 1.00 98.44 191 VAL A CA 1
ATOM 1517 C C . VAL A 1 191 ? -5.878 -7.289 -2.202 1.00 98.44 191 VAL A C 1
ATOM 1519 O O . VAL A 1 191 ? -6.878 -7.881 -2.612 1.00 98.44 191 VAL A O 1
ATOM 1522 N N . ILE A 1 192 ? -4.919 -6.861 -3.024 1.00 98.31 192 ILE A N 1
ATOM 1523 C CA . ILE A 1 192 ? -4.971 -7.041 -4.484 1.00 98.31 192 ILE A CA 1
ATOM 1524 C C . ILE A 1 192 ? -3.576 -7.258 -5.090 1.00 98.31 192 ILE A C 1
ATOM 1526 O O . ILE A 1 192 ? -2.583 -6.759 -4.568 1.00 98.31 192 ILE A O 1
ATOM 1530 N N . CYS A 1 193 ? -3.508 -8.016 -6.192 1.00 97.88 193 CYS A N 1
ATOM 1531 C CA . CYS A 1 193 ? -2.298 -8.253 -6.989 1.00 97.88 193 CYS A CA 1
ATOM 1532 C C . CYS A 1 193 ? -1.166 -8.906 -6.172 1.00 97.88 193 CYS A C 1
ATOM 1534 O O . CYS A 1 193 ? -1.313 -10.067 -5.784 1.00 97.88 193 CYS A O 1
ATOM 1536 N N . HIS A 1 194 ? -0.069 -8.194 -5.897 1.00 98.62 194 HIS A N 1
ATOM 1537 C CA . HIS A 1 194 ? 1.017 -8.633 -5.004 1.00 98.62 194 HIS A CA 1
ATOM 1538 C C . HIS A 1 194 ? 0.843 -8.183 -3.548 1.00 98.62 194 HIS A C 1
ATOM 1540 O O . HIS A 1 194 ? 1.554 -8.678 -2.677 1.00 98.62 194 HIS A O 1
ATOM 1546 N N . GLY A 1 195 ? -0.144 -7.330 -3.251 1.00 98.50 195 GLY A N 1
ATOM 1547 C CA . GLY A 1 195 ? -0.542 -6.955 -1.890 1.00 98.50 195 GLY A CA 1
ATOM 1548 C C . GLY A 1 195 ? -0.776 -8.145 -0.940 1.00 98.50 195 GLY A C 1
ATOM 1549 O O . GLY A 1 195 ? -0.351 -8.064 0.212 1.00 98.50 195 GLY A O 1
ATOM 1550 N N . PRO A 1 196 ? -1.341 -9.294 -1.383 1.00 98.56 196 PRO A N 1
ATOM 1551 C CA . PRO A 1 196 ? -1.448 -10.500 -0.561 1.00 98.56 196 PRO A CA 1
ATOM 1552 C C . PRO A 1 196 ? -0.120 -11.027 0.003 1.00 98.56 196 PRO A C 1
ATOM 1554 O O . PRO A 1 196 ? -0.142 -11.717 1.019 1.00 98.56 196 PRO A O 1
ATOM 1557 N N . ALA A 1 197 ? 1.035 -10.701 -0.594 1.00 98.31 197 ALA A N 1
ATOM 1558 C CA . ALA A 1 197 ? 2.337 -11.083 -0.042 1.00 98.31 197 ALA A CA 1
ATOM 1559 C C . ALA A 1 197 ? 2.538 -10.531 1.380 1.00 98.31 197 ALA A C 1
ATOM 1561 O O . ALA A 1 197 ? 3.125 -11.201 2.229 1.00 98.31 197 ALA A O 1
ATOM 1562 N N . ALA A 1 198 ? 1.982 -9.352 1.673 1.00 98.50 198 ALA A N 1
ATOM 1563 C CA . ALA A 1 198 ? 2.041 -8.733 2.991 1.00 98.50 198 ALA A CA 1
ATOM 1564 C C . ALA A 1 198 ? 1.360 -9.572 4.087 1.00 98.50 198 ALA A C 1
ATOM 1566 O O . ALA A 1 198 ? 1.734 -9.464 5.255 1.00 98.50 198 ALA A O 1
ATOM 1567 N N . LEU A 1 199 ? 0.407 -10.446 3.730 1.00 98.25 199 LEU A N 1
ATOM 1568 C CA . LEU A 1 199 ? -0.276 -11.321 4.687 1.00 98.25 199 LEU A CA 1
ATOM 1569 C C . LEU A 1 199 ? 0.681 -12.324 5.335 1.00 98.25 199 LEU A C 1
ATOM 1571 O O . LEU A 1 199 ? 0.445 -12.726 6.470 1.00 98.25 199 LEU A O 1
ATOM 1575 N N . LEU A 1 200 ? 1.788 -12.682 4.670 1.00 97.25 200 LEU A N 1
ATOM 1576 C CA . LEU A 1 200 ? 2.811 -13.579 5.223 1.00 97.25 200 LEU A CA 1
ATOM 1577 C C . LEU A 1 200 ? 3.406 -13.052 6.537 1.00 97.25 200 LEU A C 1
ATOM 1579 O O . LEU A 1 200 ? 3.829 -13.850 7.376 1.00 97.25 200 LEU A O 1
ATOM 1583 N N . SER A 1 201 ? 3.372 -11.734 6.752 1.00 97.38 201 SER A N 1
ATOM 1584 C CA . SER A 1 201 ? 3.866 -11.115 7.982 1.00 97.38 201 SER A CA 1
ATOM 1585 C C . SER A 1 201 ? 3.066 -11.536 9.221 1.00 97.38 201 SER A C 1
ATOM 1587 O O . SER A 1 201 ? 3.618 -11.604 10.317 1.00 97.38 201 SER A O 1
ATOM 1589 N N . ALA A 1 202 ? 1.799 -11.933 9.056 1.00 95.06 202 ALA A N 1
ATOM 1590 C CA . ALA A 1 202 ? 0.954 -12.445 10.136 1.00 95.06 202 ALA A CA 1
ATOM 1591 C C . ALA A 1 202 ? 1.362 -13.848 10.635 1.00 95.06 202 ALA A C 1
ATOM 1593 O O . ALA A 1 202 ? 0.824 -14.325 11.631 1.00 95.06 202 ALA A O 1
ATOM 1594 N N . ASN A 1 203 ? 2.307 -14.513 9.960 1.00 92.75 203 ASN A N 1
ATOM 1595 C CA . ASN A 1 203 ? 2.913 -15.770 10.410 1.00 92.75 203 ASN A CA 1
ATOM 1596 C C . ASN A 1 203 ? 4.244 -15.561 11.161 1.00 92.75 203 ASN A C 1
ATOM 1598 O O . ASN A 1 203 ? 4.913 -16.530 11.525 1.00 92.75 203 ASN A O 1
ATOM 1602 N N . LEU A 1 204 ? 4.681 -14.313 11.342 1.00 91.38 204 LEU A N 1
ATOM 1603 C CA . LEU A 1 204 ? 5.918 -13.998 12.047 1.00 91.38 204 LEU A CA 1
ATOM 1604 C C . LEU A 1 204 ? 5.703 -13.969 13.562 1.00 91.38 204 LEU A C 1
ATOM 1606 O O . LEU A 1 204 ? 4.614 -13.698 14.064 1.00 91.38 204 LEU A O 1
ATOM 1610 N N . GLU A 1 205 ? 6.786 -14.191 14.302 1.00 87.56 205 GLU A N 1
ATOM 1611 C CA . GLU A 1 205 ? 6.807 -13.928 15.739 1.00 87.56 205 GLU A CA 1
ATOM 1612 C C . GLU A 1 205 ? 6.636 -12.431 16.018 1.00 87.56 205 GLU A C 1
ATOM 1614 O O . GLU A 1 205 ? 7.166 -11.594 15.275 1.00 87.56 205 GLU A O 1
ATOM 1619 N N . ARG A 1 206 ? 5.981 -12.106 17.142 1.00 85.31 206 ARG A N 1
ATOM 1620 C CA . ARG A 1 206 ? 5.792 -10.717 17.580 1.00 85.31 206 ARG A CA 1
ATOM 1621 C C . ARG A 1 206 ? 7.130 -9.951 17.629 1.00 85.31 206 ARG A C 1
ATOM 1623 O O . ARG A 1 206 ? 8.183 -10.551 17.894 1.00 85.31 206 ARG A O 1
ATOM 1630 N N . PRO A 1 207 ? 7.124 -8.625 17.403 1.00 86.81 207 PRO A N 1
ATOM 1631 C CA . PRO A 1 207 ? 8.286 -7.778 17.646 1.00 86.81 207 PRO A CA 1
ATOM 1632 C C . PRO A 1 207 ? 8.803 -7.929 19.083 1.00 86.81 207 PRO A C 1
ATOM 1634 O O . PRO A 1 207 ? 8.023 -7.995 20.034 1.00 86.81 207 PRO A O 1
ATOM 1637 N N . GLU A 1 208 ? 10.126 -7.950 19.255 1.00 80.06 208 GLU A N 1
ATOM 1638 C CA . GLU A 1 208 ? 10.728 -7.956 20.590 1.00 80.06 208 GLU A CA 1
ATOM 1639 C C . GLU A 1 208 ? 10.362 -6.673 21.353 1.00 80.06 208 GLU A C 1
ATOM 1641 O O . GLU A 1 208 ? 10.424 -5.571 20.807 1.00 80.06 208 GLU A O 1
ATOM 1646 N N . GLY A 1 209 ? 10.000 -6.810 22.631 1.00 75.12 209 GLY A N 1
ATOM 1647 C CA . GLY A 1 209 ? 9.687 -5.671 23.499 1.00 75.12 209 GLY A CA 1
ATOM 1648 C C . GLY A 1 209 ? 8.276 -5.095 23.351 1.00 75.12 209 GLY A C 1
ATOM 1649 O O . GLY A 1 209 ? 7.956 -4.139 24.053 1.00 75.12 209 GLY A O 1
ATOM 1650 N N . LEU A 1 210 ? 7.422 -5.670 22.497 1.00 79.38 210 LEU A N 1
ATOM 1651 C CA . LEU A 1 210 ? 5.983 -5.427 22.563 1.00 79.38 210 LEU A CA 1
ATOM 1652 C C . LEU A 1 210 ? 5.425 -6.200 23.769 1.00 79.38 210 LEU A C 1
ATOM 1654 O O . LEU A 1 210 ? 5.636 -7.412 23.870 1.00 79.38 210 LEU A O 1
ATOM 1658 N N . GLU A 1 211 ? 4.773 -5.518 24.716 1.00 67.31 211 GLU A N 1
ATOM 1659 C CA . GLU A 1 211 ? 4.172 -6.213 25.859 1.00 67.31 211 GLU A CA 1
ATOM 1660 C C . GLU A 1 211 ? 3.114 -7.207 25.371 1.00 67.31 211 GLU A C 1
ATOM 1662 O O . GLU A 1 211 ? 2.396 -6.951 24.402 1.00 67.31 211 GLU A O 1
ATOM 1667 N N . ALA A 1 212 ? 3.024 -8.358 26.039 1.00 61.53 212 ALA A N 1
ATOM 1668 C CA . ALA A 1 212 ? 1.955 -9.299 25.770 1.00 61.53 212 ALA A CA 1
ATOM 1669 C C . ALA A 1 212 ? 0.632 -8.660 26.207 1.00 61.53 212 ALA A C 1
ATOM 1671 O O . ALA A 1 212 ? 0.304 -8.652 27.394 1.00 61.53 212 ALA A O 1
ATOM 1672 N N . ASP A 1 213 ? -0.143 -8.142 25.258 1.00 57.38 213 ASP A N 1
ATOM 1673 C CA . ASP A 1 213 ? -1.572 -7.987 25.475 1.00 57.38 213 ASP A CA 1
ATOM 1674 C C . ASP A 1 213 ? -2.122 -9.395 25.727 1.00 57.38 213 ASP A C 1
ATOM 1676 O O . ASP A 1 213 ? -1.905 -10.324 24.950 1.00 57.38 213 ASP A O 1
ATOM 1680 N N . GLY A 1 214 ? -2.736 -9.614 26.887 1.00 52.09 214 GLY A N 1
ATOM 1681 C CA . GLY A 1 214 ? -3.090 -10.947 27.392 1.00 52.09 214 GLY A CA 1
ATOM 1682 C C . GLY A 1 214 ? -4.060 -11.770 26.524 1.00 52.09 214 GLY A C 1
ATOM 1683 O O . GLY A 1 214 ? -4.552 -12.789 27.001 1.00 52.09 214 GLY A O 1
ATOM 1684 N N . ASN A 1 215 ? -4.338 -11.342 25.290 1.00 51.22 215 ASN A N 1
ATOM 1685 C CA . ASN A 1 215 ? -5.216 -11.968 24.310 1.00 51.22 215 ASN A CA 1
ATOM 1686 C C . ASN A 1 215 ? -4.500 -12.861 23.292 1.00 51.22 215 ASN A C 1
ATOM 1688 O O . ASN A 1 215 ? -5.128 -13.782 22.768 1.00 51.22 215 ASN A O 1
ATOM 1692 N N . ARG A 1 216 ? -3.196 -12.685 23.042 1.00 56.28 216 ARG A N 1
ATOM 1693 C CA . ARG A 1 216 ? -2.504 -13.495 22.031 1.00 56.28 216 ARG A CA 1
ATOM 1694 C C . ARG A 1 216 ? -1.865 -14.747 22.616 1.00 56.28 216 ARG A C 1
ATOM 1696 O O . ARG A 1 216 ? -0.753 -14.733 23.146 1.00 56.28 216 ARG A O 1
ATOM 1703 N N . SER A 1 217 ? -2.553 -15.878 22.458 1.00 48.22 217 SER A N 1
ATOM 1704 C CA . SER A 1 217 ? -1.901 -17.186 22.524 1.00 48.22 217 SER A CA 1
ATOM 1705 C C . SER A 1 217 ? -0.915 -17.274 21.357 1.00 48.22 217 SER A C 1
ATOM 1707 O O . SER A 1 217 ? -1.321 -17.424 20.204 1.00 48.22 217 SER A O 1
ATOM 1709 N N . PHE A 1 218 ? 0.382 -17.196 21.664 1.00 51.06 218 PHE A N 1
ATOM 1710 C CA . PHE A 1 218 ? 1.536 -17.280 20.746 1.00 51.06 218 PHE A CA 1
ATOM 1711 C C . PHE A 1 218 ? 1.640 -18.617 19.977 1.00 51.06 218 PHE A C 1
ATOM 1713 O O . PHE A 1 218 ? 2.668 -18.943 19.397 1.00 51.06 218 PHE A O 1
ATOM 1720 N N . ASN A 1 219 ? 0.584 -19.424 20.032 1.00 50.53 219 ASN A N 1
ATOM 1721 C CA . ASN A 1 219 ? 0.476 -20.753 19.461 1.00 50.53 219 ASN A CA 1
ATOM 1722 C C . ASN A 1 219 ? -0.663 -20.828 18.429 1.00 50.53 219 ASN A C 1
ATOM 1724 O O . ASN A 1 219 ? -1.196 -21.908 18.180 1.00 50.53 219 ASN A O 1
ATOM 1728 N N . SER A 1 220 ? -1.108 -19.682 17.908 1.00 58.38 220 SER A N 1
ATOM 1729 C CA . SER A 1 220 ? -2.113 -19.642 16.851 1.00 58.38 220 SER A CA 1
ATOM 1730 C C . SER A 1 220 ? -1.439 -19.920 15.512 1.00 58.38 220 SER A C 1
ATOM 1732 O O . SER A 1 220 ? -0.435 -19.310 15.157 1.00 58.38 220 SER A O 1
ATOM 1734 N N . ASP A 1 221 ? -1.990 -20.896 14.794 1.00 78.81 221 ASP A N 1
ATOM 1735 C CA . ASP A 1 221 ? -1.740 -21.098 13.372 1.00 78.81 221 ASP A CA 1
ATOM 1736 C C . ASP A 1 221 ? -1.824 -19.756 12.613 1.00 78.81 221 ASP A C 1
ATOM 1738 O O . ASP A 1 221 ? -2.537 -18.847 13.038 1.00 78.81 221 ASP A O 1
ATOM 1742 N N . PHE A 1 222 ? -1.142 -19.651 11.468 1.00 91.81 222 PHE A N 1
ATOM 1743 C CA . PHE A 1 222 ? -1.292 -18.536 10.527 1.00 91.81 222 P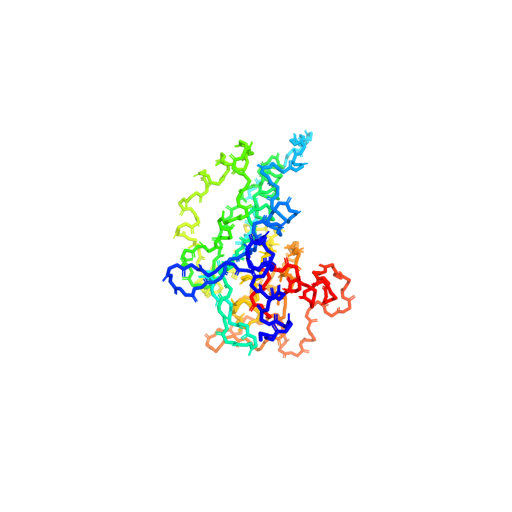HE A CA 1
ATOM 1744 C C . PHE A 1 222 ? -2.766 -18.101 10.405 1.00 91.81 222 PHE A C 1
ATOM 1746 O O . PHE A 1 222 ? -3.599 -18.901 9.988 1.00 91.81 222 PHE A O 1
ATOM 1753 N N . ILE A 1 223 ? -3.099 -16.855 10.767 1.00 93.38 223 ILE A N 1
ATOM 1754 C CA . ILE A 1 223 ? -4.503 -16.413 10.936 1.00 93.38 223 ILE A CA 1
ATOM 1755 C C . ILE A 1 223 ? -5.345 -16.475 9.652 1.00 93.38 223 ILE A C 1
ATOM 1757 O O . ILE A 1 223 ? -6.567 -16.569 9.721 1.00 93.38 223 ILE A O 1
ATOM 1761 N N . TYR A 1 224 ? -4.694 -16.470 8.485 1.00 95.12 224 TYR A N 1
ATOM 1762 C CA . TYR A 1 224 ? -5.339 -16.628 7.179 1.00 95.12 224 TYR A CA 1
ATOM 1763 C C . TYR A 1 224 ? -5.233 -18.061 6.633 1.00 95.12 224 TYR A C 1
ATOM 1765 O O . TYR A 1 224 ? -5.452 -18.302 5.446 1.00 95.12 224 TYR A O 1
ATOM 1773 N N . LYS A 1 225 ? -4.877 -19.039 7.473 1.00 94.56 225 LYS A N 1
ATOM 1774 C CA . LYS A 1 225 ? -4.904 -20.457 7.111 1.00 94.56 225 LYS A CA 1
ATOM 1775 C C . LYS A 1 225 ? -6.314 -20.847 6.669 1.00 94.56 225 LYS A C 1
ATOM 1777 O O . LYS A 1 225 ? -7.294 -20.484 7.310 1.00 94.56 225 LYS A O 1
ATOM 1782 N N . ASP A 1 226 ? -6.385 -21.591 5.570 1.00 95.12 226 ASP A N 1
ATOM 1783 C CA . ASP A 1 226 ? -7.621 -22.069 4.937 1.00 95.12 226 ASP A CA 1
ATOM 1784 C C . ASP A 1 226 ? -8.531 -20.969 4.342 1.00 95.12 226 ASP A C 1
ATOM 1786 O O . ASP A 1 226 ? -9.632 -21.276 3.885 1.00 95.12 226 ASP A O 1
ATOM 1790 N N . TYR A 1 227 ? -8.079 -19.708 4.280 1.00 97.00 227 TYR A N 1
ATOM 1791 C CA . TYR A 1 227 ? -8.767 -18.665 3.514 1.00 97.00 227 TYR A CA 1
ATOM 1792 C C . TYR A 1 227 ? -8.502 -18.829 2.015 1.00 97.00 227 TYR A C 1
ATOM 1794 O O . TYR A 1 227 ? -7.371 -19.069 1.586 1.00 97.00 227 TYR A O 1
ATOM 1802 N N . ASP A 1 228 ? -9.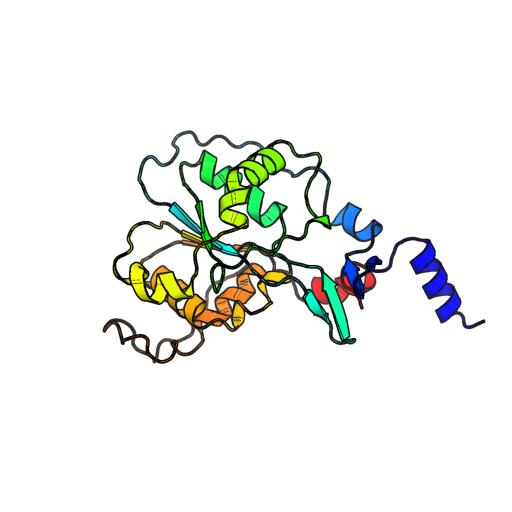539 -18.607 1.209 1.00 97.62 228 ASP A N 1
ATOM 1803 C CA . ASP A 1 228 ? -9.392 -18.427 -0.231 1.00 97.62 228 ASP A CA 1
ATOM 1804 C C . ASP A 1 228 ? -8.920 -16.999 -0.530 1.00 97.62 228 ASP A C 1
ATOM 1806 O O . ASP A 1 228 ? -9.500 -16.023 -0.048 1.00 97.62 228 ASP A O 1
ATOM 1810 N N . ILE A 1 229 ? -7.882 -16.869 -1.359 1.00 95.56 229 ILE A N 1
ATOM 1811 C CA . ILE A 1 229 ? -7.338 -15.575 -1.783 1.00 95.56 229 ILE A CA 1
ATOM 1812 C C . ILE A 1 229 ? -7.168 -15.519 -3.299 1.00 95.56 229 ILE A C 1
ATOM 1814 O O . ILE A 1 229 ? -6.903 -16.526 -3.958 1.00 95.56 229 ILE A O 1
ATOM 1818 N N . VAL A 1 230 ? -7.269 -14.311 -3.850 1.00 96.12 230 VAL A N 1
ATOM 1819 C CA . VAL A 1 230 ? -6.834 -14.016 -5.217 1.00 96.12 230 VAL A CA 1
ATOM 1820 C C . VAL A 1 230 ? -5.513 -13.265 -5.127 1.00 96.12 230 VAL A C 1
ATOM 1822 O O . VAL A 1 230 ? -5.437 -12.215 -4.495 1.00 96.12 230 VAL A O 1
ATOM 1825 N N . ALA A 1 231 ? -4.479 -13.803 -5.765 1.00 95.94 231 ALA A N 1
ATOM 1826 C CA . ALA A 1 231 ? -3.160 -13.191 -5.863 1.00 95.94 231 ALA A CA 1
ATOM 1827 C C . ALA A 1 231 ? -2.716 -13.129 -7.326 1.00 95.94 231 ALA A C 1
ATOM 1829 O O . ALA A 1 231 ? -3.247 -13.852 -8.179 1.00 95.94 231 ALA A O 1
ATOM 1830 N N . PHE A 1 232 ? -1.744 -12.265 -7.619 1.00 96.50 232 PHE A N 1
ATOM 1831 C CA . PHE A 1 232 ? -1.133 -12.237 -8.940 1.00 96.50 232 PHE A CA 1
ATOM 1832 C C . PHE A 1 232 ? -0.501 -13.609 -9.248 1.00 96.50 232 PHE A C 1
ATOM 1834 O O . PHE A 1 232 ? 0.198 -14.170 -8.405 1.00 96.50 232 PHE A O 1
ATOM 1841 N N . PRO A 1 233 ? -0.777 -14.210 -10.417 1.00 95.81 233 PRO A N 1
ATOM 1842 C CA . PRO A 1 233 ? -0.417 -15.601 -10.659 1.00 95.81 233 PRO A CA 1
ATOM 1843 C C . PRO A 1 233 ? 1.070 -15.776 -10.994 1.00 95.81 233 PRO A C 1
ATOM 1845 O O . PRO A 1 233 ? 1.571 -15.167 -11.942 1.00 95.81 233 PRO A O 1
ATOM 1848 N N . ASP A 1 234 ? 1.728 -16.745 -10.347 1.00 94.19 234 ASP A N 1
ATOM 1849 C CA . ASP A 1 234 ? 3.132 -17.135 -10.587 1.00 94.19 234 ASP A CA 1
ATOM 1850 C C . ASP A 1 234 ? 3.487 -17.298 -12.070 1.00 94.19 234 ASP A C 1
ATOM 1852 O O . ASP A 1 234 ? 4.594 -16.992 -12.520 1.00 94.19 234 ASP A O 1
ATOM 1856 N N . MET A 1 235 ? 2.558 -17.868 -12.843 1.00 94.94 235 MET A N 1
ATOM 1857 C CA . MET A 1 235 ? 2.757 -18.107 -14.268 1.00 94.94 235 MET A CA 1
ATOM 1858 C C . MET A 1 235 ? 2.952 -16.795 -15.029 1.00 94.94 235 MET A C 1
ATOM 1860 O O . MET A 1 235 ? 3.759 -16.767 -15.958 1.00 94.94 235 MET A O 1
ATOM 1864 N N . MET A 1 236 ? 2.227 -15.738 -14.654 1.00 92.69 236 MET A N 1
ATOM 1865 C CA . MET A 1 236 ? 2.354 -14.435 -15.297 1.00 92.69 236 MET A CA 1
ATOM 1866 C C . MET A 1 236 ? 3.654 -13.757 -14.888 1.00 92.69 236 MET A C 1
ATOM 1868 O O . MET A 1 236 ? 4.375 -13.329 -15.783 1.00 92.69 236 MET A O 1
ATOM 1872 N N . ASP A 1 237 ? 4.030 -13.762 -13.603 1.00 92.56 237 ASP A N 1
ATOM 1873 C CA . ASP A 1 237 ? 5.317 -13.193 -13.160 1.00 92.56 237 ASP A CA 1
ATOM 1874 C C . ASP A 1 237 ? 6.507 -13.829 -13.892 1.00 92.56 237 ASP A C 1
ATOM 1876 O O . ASP A 1 237 ? 7.400 -13.134 -14.368 1.00 92.56 237 ASP A O 1
ATOM 1880 N N . LYS A 1 238 ? 6.477 -15.150 -14.118 1.00 92.88 238 LYS A N 1
ATOM 1881 C CA . LYS A 1 238 ? 7.502 -15.865 -14.910 1.00 92.88 238 LYS A CA 1
ATOM 1882 C C . LYS A 1 238 ? 7.528 -15.480 -16.395 1.00 92.88 238 LYS A C 1
ATOM 1884 O O . LYS A 1 238 ? 8.485 -15.810 -17.102 1.00 92.88 238 LYS A O 1
ATOM 1889 N N . GLN A 1 239 ? 6.470 -14.856 -16.909 1.00 92.06 239 GLN A N 1
ATOM 1890 C CA . GLN A 1 239 ? 6.376 -14.383 -18.292 1.00 92.06 239 GLN A CA 1
ATOM 1891 C C . GLN A 1 239 ? 6.704 -12.896 -18.439 1.00 92.06 239 GLN A C 1
ATOM 1893 O O . GLN A 1 239 ? 7.182 -12.513 -19.508 1.00 92.06 239 GLN A O 1
ATOM 1898 N N . LEU A 1 240 ? 6.524 -12.083 -17.394 1.00 91.56 240 LEU A N 1
ATOM 1899 C CA . LEU A 1 240 ? 6.774 -10.640 -17.426 1.00 91.56 240 LEU A CA 1
ATOM 1900 C C . LEU A 1 240 ? 8.176 -10.258 -17.945 1.00 91.56 240 LEU A C 1
ATOM 1902 O O . LEU A 1 240 ? 8.244 -9.326 -18.752 1.00 91.56 240 LEU A O 1
ATOM 1906 N N . PRO A 1 241 ? 9.275 -10.978 -17.627 1.00 91.75 241 PRO A N 1
ATOM 1907 C CA . PRO A 1 241 ? 10.575 -10.686 -18.228 1.00 91.75 241 PRO A CA 1
ATOM 1908 C C . PRO A 1 241 ? 10.607 -10.851 -19.748 1.00 91.75 241 PRO A C 1
ATOM 1910 O O . PRO A 1 241 ? 11.185 -10.042 -20.468 1.00 91.75 241 PRO A O 1
ATOM 1913 N N . LYS A 1 242 ? 9.924 -11.875 -20.275 1.00 88.56 242 LYS A N 1
ATOM 1914 C CA . LYS A 1 242 ? 9.845 -12.128 -21.726 1.00 88.56 242 LYS A CA 1
ATOM 1915 C C . LYS A 1 242 ? 9.035 -11.062 -22.458 1.00 88.56 242 LYS A C 1
ATOM 1917 O O . LYS A 1 242 ? 9.192 -10.917 -23.667 1.00 88.56 242 LYS A O 1
ATOM 1922 N N . MET A 1 243 ? 8.159 -10.372 -21.734 1.00 88.31 243 MET A N 1
ATOM 1923 C CA . MET A 1 243 ? 7.352 -9.260 -22.229 1.00 88.31 243 MET A CA 1
ATOM 1924 C C . MET A 1 243 ? 8.045 -7.905 -22.039 1.00 88.31 243 MET A C 1
ATOM 1926 O O . MET A 1 243 ? 7.474 -6.888 -22.417 1.00 88.31 243 MET A O 1
ATOM 1930 N N . GLY A 1 244 ? 9.242 -7.883 -21.443 1.00 90.81 244 GLY A N 1
ATOM 1931 C CA . GLY A 1 244 ? 9.968 -6.654 -21.139 1.00 90.81 244 GLY A CA 1
ATOM 1932 C C . GLY A 1 244 ? 9.367 -5.849 -19.990 1.00 90.81 244 GLY A C 1
ATOM 1933 O O . GLY A 1 244 ? 9.709 -4.682 -19.846 1.00 90.81 244 GLY A O 1
ATOM 1934 N N . TYR A 1 245 ? 8.466 -6.426 -19.189 1.00 93.19 245 TYR A N 1
ATOM 1935 C CA . TYR A 1 245 ? 7.903 -5.728 -18.033 1.00 93.19 245 TYR A CA 1
ATOM 1936 C C . TYR A 1 245 ? 8.864 -5.756 -16.841 1.00 93.19 245 TYR A C 1
ATOM 1938 O O . TYR A 1 245 ? 9.175 -4.712 -16.281 1.00 93.19 245 TYR A O 1
ATOM 1946 N N . LEU A 1 246 ? 9.394 -6.939 -16.513 1.00 93.75 246 LEU A N 1
ATOM 1947 C CA . LEU A 1 246 ? 10.448 -7.102 -15.510 1.00 93.75 246 LEU A CA 1
ATOM 1948 C C . LEU A 1 246 ? 11.831 -7.163 -16.181 1.00 93.75 246 LEU A C 1
ATOM 1950 O O . LEU A 1 246 ? 11.957 -7.723 -17.276 1.00 93.75 246 LEU A O 1
ATOM 1954 N N . PRO A 1 247 ? 12.891 -6.634 -15.547 1.00 91.44 247 PRO A N 1
ATOM 1955 C CA . PRO A 1 247 ? 14.233 -6.642 -16.108 1.00 91.44 247 PRO A CA 1
ATOM 1956 C C . PRO A 1 247 ? 14.927 -7.995 -15.896 1.00 91.44 247 PRO A C 1
ATOM 1958 O O . PRO A 1 247 ? 15.830 -8.127 -15.072 1.00 91.44 247 PRO A O 1
ATOM 1961 N N . GLY A 1 248 ? 14.544 -8.959 -16.738 1.00 81.00 248 GLY A N 1
ATOM 1962 C CA . GLY A 1 248 ? 15.207 -10.248 -16.969 1.00 81.00 248 GLY A CA 1
ATOM 1963 C C . GLY A 1 248 ? 14.777 -11.400 -16.070 1.00 81.00 248 GLY A C 1
ATOM 1964 O O . GLY A 1 248 ? 14.633 -11.205 -14.848 1.00 81.00 248 GLY A O 1
#

Radius of gyration: 19.73 Å; chains: 1; bounding box: 55×38×63 Å

Secondary structure (DSSP, 8-state):
--HHHHHHHHHHHTT-SPEEPTTSEEE--HHHHHHHS-SS--------SS---SS-EEEEE-----EEEPTTS-EEE--B-HHHHHHHHHHHHHTT--EEEEESSSPPPPB-GGG--TT-HHHHHHHHHHHHHHHSPEEHHHHHHHTGGG---EEEEEE--SGGGGSSSTT-HHHHHHHHHHHHTT-EEEE-TTGGGGGGGGGSPPPTT----TT--TT---TTTT-------HHHHTTGGGGTSS--

Sequence (248 aa):
MNIKETLDSFKEALGFEAQETEDGVYIPAQTALKLAAPEKTNYDDTDYETPYQGDKKILMVCTQEQYMTMENGKKFDTGNHPVEMFVPLLHFKKAGFEVDIFTPTGESVKIEQWAMPNEDEKVKEIYSSYQSKLEAPQSIEDFVKNKMADSEDYAAIFIPGGHGAMLGLPENKYLGELLCWAHESDLYTLVICHGPAALLSANLERPEGLEADGNRSFNSDFIYKDYDIVAFPDMMDKQLPKMGYLPG

Foldseek 3Di:
DDPVVVVVVVCVVVQQAWDQDPVQATAFGPQVCVVQAALEDPQPLDADPAADDDQAAEEEEWFPDAWDQDPVRHTYGKTFELCLPQSVVSVCVNSPHHYAYEYQAQAAGRYSPSRHNNNYPSSVVRCVVCVVCRHGGHHLVCCLQPPLVPDPRHQAYAYGDMPSLLPCLLVRQSLLSVVVSCLVSVHYYHYEAASCSSLNSVQDQHDPPRDPPVPDPSPDDSSCPPPDDDYNDPVVVVCCRVSNRDRD

pLDDT: mean 91.73, std 11.58, range [48.22, 98.94]